Protein AF-A0A5J5N449-F1 (afdb_monomer)

Foldseek 3Di:
DDDDDPDDDPVNVLVVLQVLLQLVQVLVVVCLQQPVDVLCPPVQVVSVPDDSVVVSVVVVVVVVPPPPVPADPQFRHKHKDWDKAADAPDPDPDHGPDIDIDIDIDGDHAPDDDLDADAWEEEEDQVDALADQVTQQQHPDPVSQVSCVVVCVVCVVVVTNWYQHFDDPQRWGAATHLFWKWWFWQAPVRWTEIETAAPRRNHHPALLVVLVQVVCVVVVPTHYDNHIDGPVRLVVRLVVVGTAWMWTAHDRNRTHTHAWYQDPNDISGCNHVDPPVLVVLVVVVVVCVVVVVPPDDDPVRSSSSNSNSSSD

Secondary structure (DSSP, 8-state):
---PPS---HHHHHHHHHHHHHHHHHHHHHHHHH---S-GGG--TTTTTS-HHHHHHHHHHHHHHS-GGGS-TT--EEEEEEEEEE--S--SSS--S-EEEEEEEEEE--SSSSSS--PEEEEE-TT--S--TTSSTTS--THHHHTTHHHHHHHHHTT-SEEEEEETTTTEEEEETTEEEEEEEE-TTS-EEEEE---SSSS---HHHHHHHHHHHHH-SSEEEE---BHHHHHHHHHTT-EEEEEEEETTTEEEEEEEEEETTEEE--S-SS-SHHHHHHHHHHHHTTTTTSS---HHHHHHHHHHHH--

Sequence (312 aa):
TPVGLPGESPGQKNLILVEYSCMFLSILNMQTILSPHPSPLATISVFSKFQTQRLKSCLGSLLFQFPITAIPKGVIWLVVKNIWLVDNPSLGVKKPTKALLFVILSPVGPYFSSGSFNPVSLWANPKYVRAWKGGTGDCKMGGNYGSSLFAQCEAVENACQQVLWLYGEDNQITEVGTMNLFLYWINEDGEEELATPPLDGIILPGVTRQSILDLAHKWGEFKVSERYLTMDDLTTAVEENRVREMFGSGTACVVCPVSTILYKGEDLQEVTFSLWFPKVLPNCGRRNSKLLRKTHLNDEEKDYSIIYGYLY

Nearest PDB structures (foldseek):
  7nwa-assembly1_B  TM=8.726E-01  e=1.911E-35  Homo sapiens
  2abj-assembly2_J  TM=8.857E-01  e=5.210E-35  Homo sapiens
  5mpr-assembly1_A-2  TM=8.754E-01  e=4.077E-30  Homo sapiens
  2hgx-assembly1_B  TM=8.761E-01  e=5.476E-30  Homo sapiens
  5i60-assembly1_B  TM=8.613E-01  e=1.179E-29  Homo sapiens

Mean predicted aligned error: 12.18 Å

pLDDT: mean 71.17, std 24.15, range [25.11, 98.75]

Organism: Muntiacus reevesi (NCBI:txid9886)

Radius of gyration: 20.99 Å; Cα contacts (8 Å, |Δi|>4): 464; chains: 1; bounding box: 64×42×57 Å

Solvent-accessible surface area (backbone atoms only — not comparable to full-atom values): 18248 Å² total; per-residue (Å²): 140,80,84,81,78,89,81,78,52,77,71,55,59,57,48,55,56,45,54,53,44,43,50,50,54,46,50,52,52,46,43,66,74,67,50,86,58,94,65,73,84,77,74,47,73,77,61,75,70,63,57,68,67,57,55,52,50,52,49,53,52,51,56,72,67,47,62,72,86,74,57,58,91,78,50,75,44,60,49,72,45,80,46,80,43,78,61,59,95,62,90,69,96,64,82,69,89,36,69,47,79,50,75,47,81,40,80,36,61,69,86,50,93,73,92,53,84,73,58,37,33,25,27,40,52,76,91,47,66,72,45,40,78,92,57,61,30,44,46,99,50,71,74,58,55,65,73,45,50,60,58,46,52,52,14,46,77,68,77,13,79,31,30,35,34,24,41,77,96,68,36,28,49,53,32,38,62,92,17,43,38,39,41,33,28,44,46,98,87,69,44,53,32,44,36,25,50,46,85,76,36,50,37,53,83,45,68,48,49,52,54,50,50,56,49,48,62,70,66,61,83,53,47,76,40,73,39,88,43,31,52,62,60,50,52,55,29,54,78,68,67,29,50,42,33,32,30,25,25,26,88,84,62,50,64,40,44,31,36,32,37,40,40,95,92,40,75,48,66,64,41,38,76,58,79,56,69,73,54,51,48,55,57,51,38,60,63,40,58,66,52,70,70,45,97,72,72,54,77,77,56,52,64,54,47,44,65,44,57,78,76,107

Structure (mmCIF, N/CA/C/O backbone):
data_AF-A0A5J5N449-F1
#
_entry.id   AF-A0A5J5N449-F1
#
loop_
_atom_site.group_PDB
_atom_site.id
_atom_site.type_symbol
_atom_site.label_atom_id
_atom_site.label_alt_id
_atom_site.label_comp_id
_atom_site.label_asym_id
_atom_site.label_entity_id
_atom_site.label_seq_id
_atom_site.pdbx_PDB_ins_code
_atom_site.Cartn_x
_atom_site.Cartn_y
_atom_site.Cartn_z
_atom_site.occupancy
_atom_site.B_iso_or_equiv
_atom_site.auth_seq_id
_atom_site.auth_comp_id
_atom_site.auth_asym_id
_atom_site.auth_atom_id
_atom_site.pdbx_PDB_model_num
ATOM 1 N N . THR A 1 1 ? 44.461 -1.079 8.669 1.00 37.84 1 THR A N 1
ATOM 2 C CA . THR A 1 1 ? 44.435 0.396 8.735 1.00 37.84 1 THR A CA 1
ATOM 3 C C . THR A 1 1 ? 44.666 0.946 7.347 1.00 37.84 1 THR A C 1
ATOM 5 O O . THR A 1 1 ? 45.728 0.673 6.801 1.00 37.84 1 THR A O 1
ATOM 8 N N . PRO A 1 2 ? 43.709 1.672 6.756 1.00 26.73 2 PRO A N 1
ATOM 9 C CA . PRO A 1 2 ? 44.060 2.648 5.735 1.00 26.73 2 PRO A CA 1
ATOM 10 C C . PRO A 1 2 ? 43.555 4.048 6.114 1.00 26.73 2 PRO A C 1
ATOM 12 O O . PRO A 1 2 ? 42.372 4.266 6.341 1.00 26.73 2 PRO A O 1
ATOM 15 N N . VAL A 1 3 ? 44.535 4.946 6.233 1.00 25.11 3 VAL A N 1
ATOM 16 C CA . VAL A 1 3 ? 44.560 6.386 5.927 1.00 25.11 3 VAL A CA 1
ATOM 17 C C . VAL A 1 3 ? 43.220 7.132 6.001 1.00 25.11 3 VAL A C 1
ATOM 19 O O . VAL A 1 3 ? 42.500 7.259 5.015 1.00 25.11 3 VAL A O 1
ATOM 22 N N . GLY A 1 4 ? 42.939 7.712 7.170 1.00 26.56 4 GLY A N 1
ATOM 23 C CA . GLY A 1 4 ? 41.994 8.819 7.275 1.00 26.56 4 GLY A CA 1
ATOM 24 C C . GLY A 1 4 ? 42.573 10.054 6.588 1.00 26.56 4 GLY A C 1
ATOM 25 O O . GLY A 1 4 ? 43.681 10.482 6.914 1.00 26.56 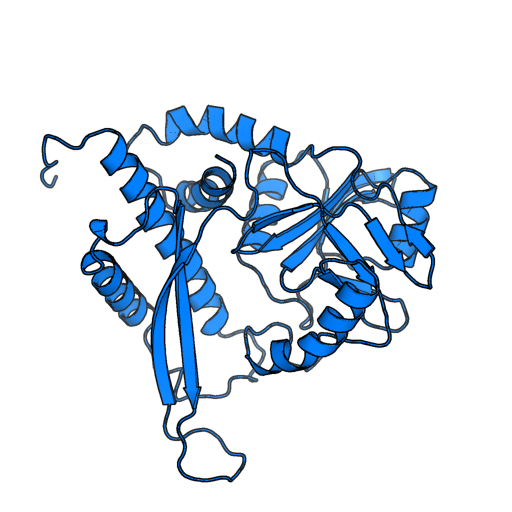4 GLY A O 1
ATOM 26 N N . LEU A 1 5 ? 41.835 10.619 5.635 1.00 26.66 5 LEU A N 1
ATOM 27 C CA . LEU A 1 5 ? 42.146 11.932 5.080 1.00 26.66 5 LEU A CA 1
ATOM 28 C C . LEU A 1 5 ? 41.810 13.003 6.138 1.00 26.66 5 LEU A C 1
ATOM 30 O O . LEU A 1 5 ? 40.688 13.019 6.653 1.00 26.66 5 LEU A O 1
ATOM 34 N N . PRO A 1 6 ? 42.755 13.882 6.512 1.00 29.95 6 PRO A N 1
ATOM 35 C CA . PRO A 1 6 ? 42.495 14.937 7.479 1.00 29.95 6 PRO A CA 1
ATOM 36 C C . PRO A 1 6 ? 41.811 16.119 6.780 1.00 29.95 6 PRO A C 1
ATOM 38 O O . PRO A 1 6 ? 42.330 16.636 5.794 1.00 29.95 6 PRO A O 1
ATOM 41 N N . GLY A 1 7 ? 40.671 16.573 7.312 1.00 33.09 7 GLY A N 1
ATOM 42 C CA . GLY A 1 7 ? 40.082 17.866 6.930 1.00 33.09 7 GLY A CA 1
ATOM 43 C C . GLY A 1 7 ? 38.642 17.872 6.414 1.00 33.09 7 GLY A C 1
ATOM 44 O O . GLY A 1 7 ? 38.263 18.833 5.755 1.00 33.09 7 GLY A O 1
ATOM 45 N N . GLU A 1 8 ? 37.814 16.866 6.701 1.00 32.12 8 GLU A N 1
ATOM 46 C CA . GLU A 1 8 ? 36.399 16.934 6.310 1.00 32.12 8 GLU A CA 1
ATOM 47 C C . GLU A 1 8 ? 35.577 17.815 7.257 1.00 32.12 8 GLU A C 1
ATOM 49 O O . GLU A 1 8 ? 35.447 17.542 8.458 1.00 32.12 8 GLU A O 1
ATOM 54 N N . SER A 1 9 ? 34.995 18.871 6.687 1.00 32.12 9 SER A N 1
ATOM 55 C CA . SER A 1 9 ? 34.033 19.740 7.365 1.00 32.12 9 SER A CA 1
ATOM 56 C C . SER A 1 9 ? 32.773 18.954 7.778 1.00 32.12 9 SER A C 1
ATOM 58 O O . SER A 1 9 ? 32.440 17.947 7.148 1.00 32.12 9 SER A O 1
ATOM 60 N N . PRO A 1 10 ? 32.012 19.399 8.798 1.00 34.62 10 PRO A N 1
ATOM 61 C CA . PRO A 1 10 ? 30.788 18.717 9.241 1.00 34.62 10 PRO A CA 1
ATOM 62 C C . PRO A 1 10 ? 29.774 18.446 8.112 1.00 34.62 10 PRO A C 1
ATOM 64 O O . PRO A 1 10 ? 29.048 17.458 8.167 1.00 34.62 10 PRO A O 1
ATOM 67 N N . GLY A 1 11 ? 29.764 19.282 7.064 1.00 31.88 11 GLY A N 1
ATOM 68 C CA . GLY A 1 11 ? 28.914 19.109 5.884 1.00 31.88 11 GLY A CA 1
ATOM 69 C C . GLY A 1 11 ? 29.303 17.930 4.983 1.00 31.88 11 GLY A C 1
ATOM 70 O O . GLY A 1 11 ? 28.420 17.301 4.414 1.00 31.88 11 GLY A O 1
ATOM 71 N N . GLN A 1 12 ? 30.589 17.573 4.895 1.00 31.44 12 GLN A N 1
ATOM 72 C CA . GLN A 1 12 ? 31.045 16.418 4.102 1.00 31.44 12 GLN A CA 1
ATOM 73 C C . GLN A 1 12 ? 30.695 15.083 4.770 1.00 31.44 12 GLN A C 1
ATOM 75 O O . GLN A 1 12 ? 30.323 14.133 4.090 1.00 31.44 12 GLN A O 1
ATOM 80 N N . LYS A 1 13 ? 30.710 15.025 6.107 1.00 32.78 13 LYS A N 1
ATOM 81 C CA . LYS A 1 13 ? 30.371 13.804 6.860 1.00 32.78 13 LYS A CA 1
ATOM 82 C C . LYS A 1 13 ? 28.884 13.448 6.803 1.00 32.78 13 LYS A C 1
ATOM 84 O O . LYS A 1 13 ? 28.548 12.269 6.740 1.00 32.78 13 LYS A O 1
ATOM 89 N N . ASN A 1 14 ? 28.000 14.449 6.780 1.00 35.56 14 ASN A N 1
ATOM 90 C CA . ASN A 1 14 ? 26.562 14.228 6.584 1.00 35.56 14 ASN A CA 1
ATOM 91 C C . ASN A 1 14 ? 26.242 13.731 5.163 1.00 35.56 14 ASN A C 1
ATOM 93 O O . ASN A 1 14 ? 25.305 12.960 4.988 1.00 35.56 14 ASN A O 1
ATOM 97 N N . LEU A 1 15 ? 27.045 14.116 4.165 1.00 35.81 15 LEU A N 1
ATOM 98 C CA . LEU A 1 15 ? 26.884 13.668 2.779 1.00 35.81 15 LEU A CA 1
ATOM 99 C C . LEU A 1 15 ? 27.212 12.182 2.586 1.00 35.81 15 LEU A C 1
ATOM 101 O O . LEU A 1 15 ? 26.487 11.483 1.886 1.00 35.81 15 LEU A O 1
ATOM 105 N N . ILE A 1 16 ? 28.255 11.684 3.255 1.00 35.53 16 ILE A N 1
ATOM 106 C CA . ILE A 1 16 ? 28.647 10.268 3.188 1.00 35.53 16 ILE A CA 1
ATOM 107 C C . ILE A 1 16 ? 27.503 9.369 3.704 1.00 35.53 16 ILE A C 1
ATOM 109 O O . ILE A 1 16 ? 27.197 8.339 3.113 1.00 35.53 16 ILE A O 1
ATOM 113 N N . LEU A 1 17 ? 26.788 9.776 4.758 1.00 36.69 17 LEU A N 1
ATOM 114 C CA . LEU A 1 17 ? 25.617 9.045 5.277 1.00 36.69 17 LEU A CA 1
ATOM 115 C C . LEU A 1 17 ? 24.441 8.976 4.279 1.00 36.69 17 LEU A C 1
ATOM 117 O O . LEU A 1 17 ? 23.756 7.949 4.207 1.00 36.69 17 LEU A O 1
ATOM 121 N N . VAL A 1 18 ? 24.234 10.029 3.480 1.00 38.47 18 VAL A N 1
ATOM 122 C CA . VAL A 1 18 ? 23.229 10.063 2.401 1.00 38.47 18 VAL A CA 1
ATOM 123 C C . VAL A 1 18 ? 23.622 9.118 1.260 1.00 38.47 18 VAL A C 1
ATOM 125 O O . VAL A 1 18 ? 22.773 8.371 0.767 1.00 38.47 18 VAL A O 1
ATOM 128 N N . GLU A 1 19 ? 24.906 9.082 0.886 1.00 37.94 19 GLU A N 1
ATOM 129 C CA . GLU A 1 19 ? 25.432 8.166 -0.138 1.00 37.94 19 GLU A CA 1
ATOM 130 C C . GLU A 1 19 ? 25.210 6.692 0.238 1.00 37.94 19 GLU A C 1
ATOM 132 O O . GLU A 1 19 ? 24.718 5.909 -0.581 1.00 37.94 19 GLU A O 1
ATOM 137 N N . TYR A 1 20 ? 25.498 6.305 1.486 1.00 39.00 20 TYR A N 1
ATOM 138 C CA . TYR A 1 20 ? 25.331 4.920 1.945 1.00 39.00 20 TYR A CA 1
ATOM 139 C C . TYR A 1 20 ? 23.859 4.490 2.055 1.00 39.00 20 TYR A C 1
ATOM 141 O O . TYR A 1 20 ? 23.517 3.381 1.637 1.00 39.00 20 TYR A O 1
ATOM 149 N N . SER A 1 21 ? 22.975 5.367 2.539 1.00 41.16 21 SER A N 1
ATOM 150 C CA . SER A 1 21 ? 21.539 5.074 2.694 1.00 41.16 21 SER A CA 1
ATOM 151 C C . SER A 1 21 ? 20.827 4.915 1.341 1.00 41.16 21 SER A C 1
ATOM 153 O O . SER A 1 21 ? 20.024 3.996 1.153 1.00 41.16 21 SER A O 1
ATOM 155 N N . CYS A 1 22 ? 21.174 5.759 0.359 1.00 42.50 22 CYS A N 1
ATOM 156 C CA . CYS A 1 22 ? 20.644 5.671 -1.007 1.00 42.50 22 CYS A CA 1
ATOM 157 C C . CYS A 1 22 ? 21.123 4.404 -1.727 1.00 42.50 22 CYS A C 1
ATOM 159 O O . CYS A 1 22 ? 20.339 3.757 -2.431 1.00 42.50 22 CYS A O 1
ATOM 161 N N . MET A 1 23 ? 22.388 4.011 -1.534 1.00 46.41 23 MET A N 1
ATOM 162 C CA . MET A 1 23 ? 22.916 2.758 -2.081 1.00 46.41 23 MET A CA 1
ATOM 163 C C . MET A 1 23 ? 22.199 1.541 -1.500 1.00 46.41 23 MET A C 1
ATOM 165 O O . MET A 1 23 ? 21.839 0.637 -2.251 1.00 46.41 23 MET A O 1
ATOM 169 N N . PHE A 1 24 ? 21.952 1.517 -0.192 1.00 44.94 24 PHE A N 1
ATOM 170 C CA . PHE A 1 24 ? 21.404 0.346 0.484 1.00 44.94 24 PHE A CA 1
ATOM 171 C C . PHE A 1 24 ? 19.945 0.044 0.094 1.00 44.94 24 PHE A C 1
ATOM 173 O O . PHE A 1 24 ? 19.635 -1.082 -0.295 1.00 44.94 24 PHE A O 1
ATOM 180 N N . LEU A 1 25 ? 19.071 1.059 0.058 1.00 47.84 25 LEU A N 1
ATOM 181 C CA . LEU A 1 25 ? 17.686 0.909 -0.422 1.00 47.84 25 LEU A CA 1
ATOM 182 C C . LEU A 1 25 ? 17.622 0.528 -1.902 1.00 47.84 25 LEU A C 1
ATOM 184 O O . LEU A 1 25 ? 16.796 -0.288 -2.305 1.00 47.84 25 LEU A O 1
ATOM 188 N N . SER A 1 26 ? 18.506 1.096 -2.724 1.00 47.38 26 SER A N 1
ATOM 189 C CA . SER A 1 26 ? 18.599 0.747 -4.146 1.00 47.38 26 SER A CA 1
ATOM 190 C C . SER A 1 26 ? 19.039 -0.705 -4.330 1.00 47.38 26 SER A C 1
ATOM 192 O O . SER A 1 26 ? 18.540 -1.397 -5.212 1.00 47.38 26 SER A O 1
ATOM 194 N N . ILE A 1 27 ? 19.931 -1.187 -3.466 1.00 47.62 27 ILE A N 1
ATOM 195 C CA . ILE A 1 27 ? 20.405 -2.569 -3.429 1.00 47.62 27 ILE A CA 1
ATOM 196 C C . ILE A 1 27 ? 19.316 -3.551 -3.001 1.00 47.62 27 ILE A C 1
ATOM 198 O O . ILE A 1 27 ? 19.163 -4.586 -3.652 1.00 47.62 27 ILE A O 1
ATOM 202 N N . LEU A 1 28 ? 18.554 -3.228 -1.959 1.00 48.94 28 LEU A N 1
ATOM 203 C CA . LEU A 1 28 ? 17.430 -4.047 -1.509 1.00 48.94 28 LEU A CA 1
ATOM 204 C C . LEU A 1 28 ? 16.301 -4.055 -2.545 1.00 48.94 28 LEU A C 1
ATOM 206 O O . LEU A 1 28 ? 15.820 -5.123 -2.908 1.00 48.94 28 LEU A O 1
ATOM 210 N N . ASN A 1 29 ? 15.979 -2.904 -3.146 1.00 55.12 29 ASN A N 1
ATOM 211 C CA . ASN A 1 29 ? 15.038 -2.823 -4.268 1.00 55.12 29 ASN A CA 1
ATOM 212 C C . ASN A 1 29 ? 15.500 -3.662 -5.473 1.00 55.12 29 ASN A C 1
ATOM 214 O O . ASN A 1 29 ? 14.680 -4.269 -6.158 1.00 55.12 29 ASN A O 1
ATOM 218 N N . MET A 1 30 ? 16.811 -3.734 -5.742 1.00 52.34 30 MET A N 1
ATOM 219 C CA . MET A 1 30 ? 17.359 -4.622 -6.775 1.00 52.34 30 MET A CA 1
ATOM 220 C C . MET A 1 30 ? 17.220 -6.097 -6.411 1.00 52.34 30 MET A C 1
ATOM 222 O O . MET A 1 30 ? 16.989 -6.907 -7.303 1.00 52.34 30 MET A O 1
ATOM 226 N N . GLN A 1 31 ? 17.349 -6.457 -5.133 1.00 49.94 31 GLN A N 1
ATOM 227 C CA . GLN A 1 31 ? 17.046 -7.811 -4.683 1.00 49.94 31 GLN A CA 1
ATOM 228 C C . GLN A 1 31 ? 15.561 -8.110 -4.857 1.00 49.94 31 GLN A C 1
ATOM 230 O O . GLN A 1 31 ? 15.271 -9.175 -5.360 1.00 49.94 31 GLN A O 1
ATOM 235 N N . THR A 1 32 ? 14.633 -7.186 -4.606 1.00 54.34 32 THR A N 1
ATOM 236 C CA . THR A 1 32 ? 13.205 -7.393 -4.916 1.00 54.34 32 THR A CA 1
ATOM 237 C C . THR A 1 32 ? 12.945 -7.580 -6.418 1.00 54.34 32 THR A C 1
ATOM 239 O O . THR A 1 32 ? 12.125 -8.403 -6.803 1.00 54.34 32 THR A O 1
ATOM 242 N N . ILE A 1 33 ? 13.672 -6.862 -7.285 1.00 50.81 33 ILE A N 1
ATOM 243 C CA . ILE A 1 33 ? 13.572 -6.990 -8.755 1.00 50.81 33 ILE A CA 1
ATOM 244 C C . ILE A 1 33 ? 14.175 -8.312 -9.268 1.00 50.81 33 ILE A C 1
ATOM 246 O O . ILE A 1 33 ? 13.724 -8.839 -10.282 1.00 50.81 33 ILE A O 1
ATOM 250 N N . LEU A 1 34 ? 15.214 -8.825 -8.602 1.00 46.62 34 LEU A N 1
ATOM 251 C CA . LEU A 1 34 ? 15.983 -10.005 -9.023 1.00 46.62 34 LEU A CA 1
ATOM 252 C C . LEU A 1 34 ? 15.715 -11.252 -8.162 1.00 46.62 34 LEU A C 1
ATOM 254 O O . LEU A 1 34 ? 16.304 -12.300 -8.433 1.00 46.62 34 LEU A O 1
ATOM 258 N N . SER A 1 35 ? 14.893 -11.142 -7.115 1.00 44.69 35 SER A N 1
ATOM 259 C CA . SER A 1 35 ? 14.651 -12.218 -6.155 1.00 44.69 35 SER A CA 1
ATOM 260 C C . SER A 1 35 ? 13.958 -13.363 -6.881 1.00 44.69 35 SER A C 1
ATOM 262 O O . SER A 1 35 ? 12.978 -13.126 -7.593 1.00 44.69 35 SER A O 1
ATOM 264 N N . PRO A 1 36 ? 14.422 -14.608 -6.698 1.00 39.41 36 PRO A N 1
ATOM 265 C CA . PRO A 1 36 ? 13.695 -15.784 -7.131 1.00 39.41 36 PRO A CA 1
ATOM 266 C C . PRO A 1 36 ? 12.499 -15.990 -6.188 1.00 39.41 36 PRO A C 1
ATOM 268 O O . PRO A 1 36 ? 12.469 -16.943 -5.416 1.00 39.41 36 PRO A O 1
ATOM 271 N N . HIS A 1 37 ? 11.513 -15.088 -6.203 1.00 40.22 37 HIS A N 1
ATOM 272 C CA . HIS A 1 37 ? 10.208 -15.428 -5.645 1.00 40.22 37 HIS A CA 1
ATOM 273 C C . HIS A 1 37 ? 9.646 -16.609 -6.457 1.00 40.22 37 HIS A C 1
ATOM 275 O O . HIS A 1 37 ? 9.885 -16.686 -7.666 1.00 40.22 37 HIS A O 1
ATOM 281 N N . PRO A 1 38 ? 8.881 -17.530 -5.846 1.00 37.44 38 PRO A N 1
ATOM 282 C CA . PRO A 1 38 ? 8.310 -18.690 -6.533 1.00 37.44 38 PRO A CA 1
ATOM 283 C C . PRO A 1 38 ? 7.250 -18.324 -7.585 1.00 37.44 38 PRO A C 1
ATOM 285 O O . PRO A 1 38 ? 6.637 -19.217 -8.157 1.00 37.44 38 PRO A O 1
ATOM 288 N N . SER A 1 39 ? 7.049 -17.033 -7.867 1.00 39.03 39 SER A N 1
ATOM 289 C CA . SER A 1 39 ? 6.339 -16.534 -9.037 1.00 39.03 39 SER A CA 1
ATOM 290 C C . SER A 1 39 ? 7.269 -16.603 -10.262 1.00 39.03 39 SER A C 1
ATOM 292 O O . SER A 1 39 ? 8.179 -15.782 -10.404 1.00 39.03 39 SER A O 1
ATOM 294 N N . PRO A 1 40 ? 7.071 -17.549 -11.200 1.00 38.22 40 PRO A N 1
ATOM 295 C CA . PRO A 1 40 ? 7.866 -17.641 -12.427 1.00 38.22 40 PRO A CA 1
ATOM 296 C C . PRO A 1 40 ? 7.597 -16.487 -13.419 1.00 38.22 40 PRO A C 1
ATOM 298 O O . PRO A 1 40 ? 7.997 -16.567 -14.577 1.00 38.22 40 PRO A O 1
ATOM 301 N N . LEU A 1 41 ? 6.909 -15.410 -13.025 1.00 47.25 41 LEU A N 1
ATOM 302 C CA . LEU A 1 41 ? 6.241 -14.504 -13.967 1.00 47.25 41 LEU A CA 1
ATOM 303 C C . LEU A 1 41 ? 7.128 -13.411 -14.575 1.00 47.25 41 LEU A C 1
ATOM 305 O O . LEU A 1 41 ? 6.732 -12.785 -15.556 1.00 47.25 41 LEU A O 1
ATOM 309 N N . ALA A 1 42 ? 8.376 -13.278 -14.127 1.00 44.12 42 ALA A N 1
ATOM 310 C CA . ALA A 1 42 ? 9.430 -12.667 -14.931 1.00 44.12 42 ALA A CA 1
ATOM 311 C C . ALA A 1 42 ? 10.376 -13.750 -15.475 1.00 44.12 42 ALA A C 1
ATOM 313 O O . ALA A 1 42 ? 11.581 -13.729 -15.236 1.00 44.12 42 ALA A O 1
ATOM 314 N N . THR A 1 43 ? 9.843 -14.690 -16.268 1.00 41.06 43 THR A N 1
ATOM 315 C CA . THR A 1 43 ? 10.575 -15.640 -17.141 1.00 41.06 43 THR A CA 1
ATOM 316 C C . THR A 1 43 ? 11.460 -14.959 -18.204 1.00 41.06 43 THR A C 1
ATOM 318 O O . THR A 1 43 ? 11.613 -15.421 -19.338 1.00 41.06 43 THR A O 1
ATOM 321 N N . ILE A 1 44 ? 12.105 -13.846 -17.884 1.00 50.31 44 ILE A N 1
ATOM 322 C CA . ILE A 1 44 ? 13.065 -13.201 -18.756 1.00 50.31 44 ILE A CA 1
ATOM 323 C C . ILE A 1 44 ? 14.440 -13.708 -18.335 1.00 50.31 44 ILE A C 1
ATOM 325 O O . ILE A 1 44 ? 15.171 -13.082 -17.577 1.00 50.31 44 ILE A O 1
ATOM 329 N N . SER A 1 45 ? 14.838 -14.861 -18.880 1.00 43.78 45 SER A N 1
ATOM 330 C CA . SER A 1 45 ? 16.207 -15.382 -18.713 1.00 43.78 45 SER A CA 1
ATOM 331 C C . SER A 1 45 ? 17.302 -14.434 -19.235 1.00 43.78 45 SER A C 1
ATOM 333 O O . SER A 1 45 ? 18.487 -14.729 -19.113 1.00 43.78 45 SER A O 1
ATOM 335 N N . VAL A 1 46 ? 16.919 -13.338 -19.901 1.00 47.91 46 VAL A N 1
ATOM 336 C CA . VAL A 1 46 ? 17.820 -12.236 -20.263 1.00 47.91 46 VAL A CA 1
ATOM 337 C C . VAL A 1 46 ? 18.228 -11.451 -19.009 1.00 47.91 46 VAL A C 1
ATOM 339 O O . VAL A 1 46 ? 19.371 -11.020 -18.912 1.00 47.91 46 VAL A O 1
ATOM 342 N N . PHE A 1 47 ? 17.340 -11.336 -18.017 1.00 52.16 47 PHE A N 1
ATOM 343 C CA . PHE A 1 47 ? 17.587 -10.656 -16.742 1.00 52.16 47 PHE A CA 1
ATOM 344 C C . PHE A 1 47 ? 18.214 -11.588 -15.702 1.00 52.16 47 PHE A C 1
ATOM 346 O O . PHE A 1 47 ? 19.075 -11.162 -14.937 1.00 52.16 47 PHE A O 1
ATOM 353 N N . SER A 1 48 ? 17.892 -12.888 -15.748 1.00 50.38 48 SER A N 1
ATOM 354 C CA . SER A 1 48 ? 18.429 -13.900 -14.820 1.00 50.38 48 SER A CA 1
ATOM 355 C C . SER A 1 48 ? 19.945 -14.135 -14.930 1.00 50.38 48 SER A C 1
ATOM 357 O O . SER A 1 48 ? 20.515 -14.858 -14.118 1.00 50.38 48 SER A O 1
ATOM 359 N N . LYS A 1 49 ? 20.608 -13.578 -15.952 1.00 51.28 49 LYS A N 1
ATOM 360 C CA . LYS A 1 49 ? 22.063 -13.688 -16.156 1.00 51.28 49 LYS A CA 1
ATOM 361 C C . LYS A 1 49 ? 22.857 -12.533 -15.544 1.00 51.28 49 LYS A C 1
ATOM 363 O O . LYS A 1 49 ? 24.087 -12.566 -15.576 1.00 51.28 49 LYS A O 1
ATOM 368 N N . PHE A 1 50 ? 22.194 -11.502 -15.022 1.00 59.06 50 PHE A N 1
ATOM 369 C CA . PHE A 1 50 ? 22.887 -10.331 -14.501 1.00 59.06 50 PHE A CA 1
ATOM 370 C C . PHE A 1 50 ? 23.325 -10.564 -13.051 1.00 59.06 50 PHE A C 1
ATOM 372 O O . PHE A 1 50 ? 22.511 -10.819 -12.170 1.00 59.06 50 PHE A O 1
ATOM 379 N N . GLN A 1 51 ? 24.633 -10.491 -12.792 1.00 62.03 51 GLN A N 1
ATOM 380 C CA . GLN A 1 51 ? 25.175 -10.664 -11.445 1.00 62.03 51 GLN A CA 1
ATOM 381 C C . GLN A 1 51 ? 24.857 -9.426 -10.601 1.00 62.03 51 GLN A C 1
ATOM 383 O O . GLN A 1 51 ? 25.402 -8.352 -10.859 1.00 62.03 51 GLN A O 1
ATOM 388 N N . THR A 1 52 ? 24.049 -9.583 -9.549 1.00 64.56 52 THR A N 1
ATOM 389 C CA . THR A 1 52 ? 23.692 -8.507 -8.605 1.00 64.56 52 THR A CA 1
ATOM 390 C C . THR A 1 52 ? 24.925 -7.752 -8.094 1.00 64.56 52 THR A C 1
ATOM 392 O O . THR A 1 52 ? 24.903 -6.532 -7.977 1.00 64.56 52 THR A O 1
ATOM 395 N N . GLN A 1 53 ? 26.040 -8.457 -7.865 1.00 65.81 53 GLN A N 1
ATOM 396 C CA . GLN A 1 53 ? 27.319 -7.861 -7.453 1.00 65.81 53 GLN A CA 1
ATOM 397 C C . GLN A 1 53 ? 27.922 -6.908 -8.499 1.00 65.81 53 GLN A C 1
ATOM 399 O O . GLN A 1 53 ? 28.462 -5.863 -8.145 1.00 65.81 53 GLN A O 1
ATOM 404 N N . ARG A 1 54 ? 27.803 -7.220 -9.797 1.00 71.62 54 ARG A N 1
ATOM 405 C CA . ARG A 1 54 ? 28.302 -6.333 -10.859 1.00 71.62 54 ARG A CA 1
ATOM 406 C C . ARG A 1 54 ? 27.477 -5.058 -10.947 1.00 71.62 54 ARG A C 1
ATOM 408 O O . ARG A 1 54 ? 28.055 -3.983 -11.033 1.00 71.62 54 ARG A O 1
ATOM 415 N N . LEU A 1 55 ? 26.150 -5.161 -10.860 1.00 71.00 55 LEU A N 1
ATOM 416 C CA . LEU A 1 55 ? 25.277 -3.985 -10.875 1.00 71.00 55 LEU A CA 1
ATOM 417 C C . LEU A 1 55 ? 25.524 -3.080 -9.659 1.00 71.00 55 LEU A C 1
ATOM 419 O O . LEU A 1 55 ? 25.624 -1.867 -9.818 1.00 71.00 55 LEU A O 1
ATOM 423 N N . LYS A 1 56 ? 25.730 -3.671 -8.473 1.00 67.75 56 LYS A N 1
ATOM 424 C CA . LYS A 1 56 ? 26.185 -2.952 -7.269 1.00 67.75 56 LYS A CA 1
ATOM 425 C C . LYS A 1 56 ? 27.464 -2.161 -7.523 1.00 67.75 56 LYS A C 1
ATOM 427 O O . LYS A 1 56 ? 27.521 -0.976 -7.214 1.00 67.75 56 LYS A O 1
ATOM 432 N N . SER A 1 57 ? 28.469 -2.803 -8.118 1.00 71.56 57 SER A N 1
ATOM 433 C CA . SER A 1 57 ? 29.731 -2.141 -8.447 1.00 71.56 57 SER A CA 1
ATOM 434 C C . SER A 1 57 ? 29.540 -1.012 -9.465 1.00 71.56 57 SER A C 1
ATOM 436 O O . SER A 1 57 ? 30.084 0.066 -9.256 1.00 71.56 57 SER A O 1
ATOM 438 N N . CYS A 1 58 ? 28.745 -1.219 -10.522 1.00 75.69 58 CYS A N 1
ATOM 439 C CA . CYS A 1 58 ? 28.446 -0.182 -11.515 1.00 75.69 58 CYS A CA 1
ATOM 440 C C . CYS A 1 58 ? 27.730 1.025 -10.895 1.00 75.69 58 CYS A C 1
ATOM 442 O O . CYS A 1 58 ? 28.068 2.159 -11.219 1.00 75.69 58 CYS A O 1
ATOM 444 N N . LEU A 1 59 ? 26.775 0.792 -9.990 1.00 72.06 59 LEU A N 1
ATOM 445 C CA . LEU A 1 59 ? 26.095 1.856 -9.252 1.00 72.06 59 LEU A CA 1
ATOM 446 C C . LEU A 1 59 ? 27.058 2.623 -8.346 1.00 72.06 59 LEU A C 1
ATOM 448 O O . LEU A 1 59 ? 27.048 3.848 -8.368 1.00 72.06 59 LEU A O 1
ATOM 452 N N . GLY A 1 60 ? 27.920 1.920 -7.605 1.00 68.38 60 GLY A N 1
ATOM 453 C CA . GLY A 1 60 ? 28.946 2.558 -6.779 1.00 68.38 60 GLY A CA 1
ATOM 454 C C . GLY A 1 60 ? 29.877 3.449 -7.606 1.00 68.38 60 GLY A C 1
ATOM 455 O O . GLY A 1 60 ? 30.141 4.587 -7.229 1.00 68.38 60 GLY A O 1
ATOM 456 N N . SER A 1 61 ? 30.309 2.976 -8.779 1.00 76.88 61 SER A N 1
ATOM 457 C CA . SER A 1 61 ? 31.112 3.779 -9.707 1.00 76.88 61 SER A CA 1
ATOM 458 C C . SER A 1 61 ? 30.349 4.977 -10.278 1.00 76.88 61 SER A C 1
ATOM 460 O O . SER A 1 61 ? 30.918 6.061 -10.359 1.00 76.88 61 SER A O 1
ATOM 462 N N . LEU A 1 62 ? 29.075 4.806 -10.652 1.00 74.00 62 LEU A N 1
ATOM 463 C CA . LEU A 1 62 ? 28.233 5.887 -11.171 1.00 74.00 62 LEU A CA 1
ATOM 464 C C . LEU A 1 62 ? 28.045 6.997 -10.130 1.00 74.00 62 LEU A C 1
ATOM 466 O O . LEU A 1 62 ? 28.158 8.170 -10.466 1.00 74.00 62 LEU A O 1
ATOM 470 N N . LEU A 1 63 ? 27.787 6.624 -8.876 1.00 67.38 63 LEU A N 1
ATOM 471 C CA . LEU A 1 63 ? 27.633 7.568 -7.771 1.00 67.38 63 LEU A CA 1
ATOM 472 C C . LEU A 1 63 ? 28.939 8.303 -7.472 1.00 67.38 63 LEU A C 1
ATOM 474 O O . LEU A 1 63 ? 28.924 9.520 -7.339 1.00 67.38 63 LEU A O 1
ATOM 478 N N . PHE A 1 64 ? 30.072 7.595 -7.459 1.00 68.69 64 PHE A N 1
ATOM 479 C CA . PHE A 1 64 ? 31.385 8.208 -7.242 1.00 68.69 64 PHE A CA 1
ATOM 480 C C . PHE A 1 64 ? 31.766 9.212 -8.342 1.00 68.69 64 PHE A C 1
ATOM 482 O O . PHE A 1 64 ? 32.466 10.189 -8.093 1.00 68.69 64 PHE A O 1
ATOM 489 N N . GLN A 1 65 ? 31.315 8.971 -9.575 1.00 68.88 65 GLN A N 1
ATOM 490 C CA . GLN A 1 65 ? 31.532 9.871 -10.710 1.00 68.88 65 GLN A CA 1
ATOM 491 C C . GLN A 1 65 ? 30.499 11.000 -10.788 1.00 68.88 65 GLN A C 1
ATOM 493 O O . GLN A 1 65 ? 30.709 11.955 -11.538 1.00 68.88 65 GLN A O 1
ATOM 498 N N . PHE A 1 66 ? 29.389 10.906 -10.052 1.00 65.94 66 PHE A N 1
ATOM 499 C CA . PHE A 1 66 ? 28.357 11.929 -10.062 1.00 65.94 66 PHE A CA 1
ATOM 500 C C . PHE A 1 66 ? 28.884 13.171 -9.329 1.00 65.94 66 PHE A C 1
ATOM 502 O O . PHE A 1 66 ? 29.213 13.093 -8.144 1.00 65.94 66 PHE A O 1
ATOM 509 N N . PRO A 1 67 ? 28.998 14.332 -9.999 1.00 62.03 67 PRO A N 1
ATOM 510 C CA . PRO A 1 67 ? 29.531 15.521 -9.361 1.00 62.03 67 PRO A CA 1
ATOM 511 C C . PRO A 1 67 ? 28.562 15.971 -8.269 1.00 62.03 67 PRO A C 1
ATOM 513 O O . PRO A 1 67 ? 27.486 16.492 -8.546 1.00 62.03 67 PRO A O 1
ATOM 516 N N . ILE A 1 68 ? 28.969 15.800 -7.013 1.00 55.19 68 ILE A N 1
ATOM 517 C CA . ILE A 1 68 ? 28.223 16.222 -5.818 1.00 55.19 68 ILE A CA 1
ATOM 518 C C . ILE A 1 68 ? 27.822 17.706 -5.903 1.00 55.19 68 ILE A C 1
ATOM 520 O O . ILE A 1 68 ? 26.766 18.108 -5.422 1.00 55.19 68 ILE A O 1
ATOM 524 N N . THR A 1 69 ? 28.630 18.524 -6.581 1.00 54.62 69 THR A N 1
ATOM 525 C CA . THR A 1 69 ? 28.368 19.947 -6.845 1.00 54.62 69 THR A CA 1
ATOM 526 C C . THR A 1 69 ? 27.151 20.212 -7.737 1.00 54.62 69 THR A C 1
ATOM 528 O O . THR A 1 69 ? 26.661 21.338 -7.756 1.00 54.62 69 THR A O 1
ATOM 531 N N . ALA A 1 70 ? 26.649 19.203 -8.456 1.00 55.41 70 ALA A N 1
ATOM 532 C CA . ALA A 1 70 ? 25.430 19.280 -9.257 1.00 55.41 70 ALA A CA 1
ATOM 533 C C . ALA A 1 70 ? 24.152 19.010 -8.444 1.00 55.41 70 ALA A C 1
ATOM 535 O O . ALA A 1 70 ? 23.058 19.148 -8.988 1.00 55.41 70 ALA A O 1
ATOM 536 N N . ILE A 1 71 ? 24.264 18.638 -7.162 1.00 57.62 71 ILE A N 1
ATOM 537 C CA . ILE A 1 71 ? 23.119 18.478 -6.260 1.00 57.62 71 ILE A CA 1
ATOM 538 C C . ILE A 1 71 ? 22.693 19.877 -5.770 1.00 57.62 71 ILE A C 1
ATOM 540 O O . ILE A 1 71 ? 23.470 20.542 -5.077 1.00 57.62 71 ILE A O 1
ATOM 544 N N . PRO A 1 72 ? 21.485 20.364 -6.119 1.00 54.47 72 PRO A N 1
ATOM 545 C CA . PRO A 1 72 ? 21.011 21.672 -5.674 1.00 54.47 72 PRO A CA 1
ATOM 546 C C . PRO A 1 72 ? 20.978 21.784 -4.144 1.00 54.47 72 PRO A C 1
ATOM 548 O O . PRO A 1 72 ? 20.632 20.834 -3.442 1.00 54.47 72 PRO A O 1
ATOM 551 N N . LYS A 1 73 ? 21.282 22.971 -3.605 1.00 50.59 73 LYS A N 1
ATOM 552 C CA . LYS A 1 73 ? 21.139 23.239 -2.164 1.00 50.59 73 LYS A CA 1
ATOM 553 C C . LYS A 1 73 ? 19.683 23.003 -1.736 1.00 50.59 73 LYS A C 1
ATOM 555 O O . LYS A 1 73 ? 18.778 23.573 -2.336 1.00 50.59 73 LYS A O 1
ATOM 560 N N . GLY A 1 74 ? 19.472 22.183 -0.704 1.00 48.16 74 GLY A N 1
ATOM 561 C CA . GLY A 1 74 ? 18.139 21.787 -0.223 1.00 48.16 74 GLY A CA 1
ATOM 562 C C . GLY A 1 74 ? 17.635 20.442 -0.764 1.00 48.16 74 GLY A C 1
ATOM 563 O O . GLY A 1 74 ? 16.590 19.968 -0.327 1.00 48.16 74 GLY A O 1
ATOM 564 N N . VAL A 1 75 ? 18.379 19.802 -1.671 1.00 47.19 75 VAL A N 1
ATOM 565 C CA . VAL A 1 75 ? 18.170 18.397 -2.038 1.00 47.19 75 VAL A CA 1
ATOM 566 C C . VAL A 1 75 ? 18.833 17.514 -0.992 1.00 47.19 75 VAL A C 1
ATOM 568 O O . VAL A 1 75 ? 20.012 17.684 -0.685 1.00 47.19 75 VAL A O 1
ATOM 571 N N . ILE A 1 76 ? 18.054 16.583 -0.449 1.00 50.72 76 ILE A N 1
ATOM 572 C CA . ILE A 1 76 ? 18.476 15.721 0.659 1.00 50.72 76 ILE A CA 1
ATOM 573 C C . ILE A 1 76 ? 18.855 14.328 0.132 1.00 50.72 76 ILE A C 1
ATOM 575 O O . ILE A 1 76 ? 19.708 13.673 0.720 1.00 50.72 76 ILE A O 1
ATOM 579 N N . TRP A 1 77 ? 18.292 13.897 -1.010 1.00 53.59 77 TRP A N 1
ATOM 580 C CA . TRP A 1 77 ? 18.437 12.521 -1.500 1.00 53.59 77 TRP A CA 1
ATOM 581 C C . TRP A 1 77 ? 18.630 12.417 -3.015 1.00 53.59 77 TRP A C 1
ATOM 583 O O . TRP A 1 77 ? 18.193 13.273 -3.790 1.00 53.59 77 TRP A O 1
ATOM 593 N N . LEU A 1 78 ? 19.227 11.299 -3.434 1.00 53.91 78 LEU A N 1
ATOM 594 C CA . LEU A 1 78 ? 19.362 10.899 -4.830 1.00 53.91 78 LEU A CA 1
ATOM 595 C C . LEU A 1 78 ? 18.588 9.598 -5.066 1.00 53.91 78 LEU A C 1
ATOM 597 O O . LEU A 1 78 ? 18.936 8.547 -4.528 1.00 53.91 78 LEU A O 1
ATOM 601 N N . VAL A 1 79 ? 17.540 9.652 -5.887 1.00 58.34 79 VAL A N 1
ATOM 602 C CA . VAL A 1 79 ? 16.769 8.456 -6.247 1.00 58.34 79 VAL A CA 1
ATOM 603 C C . VAL A 1 79 ? 17.441 7.756 -7.417 1.00 58.34 79 VAL A C 1
ATOM 605 O O . VAL A 1 79 ? 17.596 8.334 -8.495 1.00 58.34 79 VAL A O 1
ATOM 608 N N . VAL A 1 80 ? 17.783 6.487 -7.208 1.00 57.75 80 VAL A N 1
ATOM 609 C CA . VAL A 1 80 ? 18.290 5.582 -8.239 1.00 57.75 80 VAL A CA 1
ATOM 610 C C . VAL A 1 80 ? 17.110 4.844 -8.866 1.00 57.75 80 VAL A C 1
ATOM 612 O O . VAL A 1 80 ? 16.458 4.018 -8.224 1.00 57.75 80 VAL A O 1
ATOM 615 N N . LYS A 1 81 ? 16.825 5.124 -10.137 1.00 61.72 81 LYS A N 1
ATOM 616 C CA . LYS A 1 81 ? 15.800 4.411 -10.908 1.00 61.72 81 LYS A CA 1
ATOM 617 C C . LYS A 1 81 ? 16.473 3.406 -11.832 1.00 61.72 81 LYS A C 1
ATOM 619 O O . LYS A 1 81 ? 17.092 3.799 -12.816 1.00 61.72 81 LYS A O 1
ATOM 624 N N . ASN A 1 82 ? 16.332 2.121 -11.517 1.00 58.66 82 ASN A N 1
ATOM 625 C CA . ASN A 1 82 ? 16.735 1.027 -12.398 1.00 58.66 82 ASN A CA 1
ATOM 626 C C . ASN A 1 82 ? 15.593 0.722 -13.367 1.00 58.66 82 ASN A C 1
ATOM 628 O O . ASN A 1 82 ? 14.478 0.443 -12.924 1.00 58.66 82 ASN A O 1
ATOM 632 N N . ILE A 1 83 ? 15.864 0.766 -14.670 1.00 61.69 83 ILE A N 1
ATOM 633 C CA . ILE A 1 83 ? 14.853 0.517 -15.699 1.00 61.69 83 ILE A CA 1
ATOM 634 C C . ILE A 1 83 ? 15.345 -0.597 -16.617 1.00 61.69 83 ILE A C 1
ATOM 636 O O . ILE A 1 83 ? 16.430 -0.514 -17.192 1.00 61.69 83 ILE A O 1
ATOM 640 N N . TRP A 1 84 ? 14.512 -1.625 -16.762 1.00 64.75 84 TRP A N 1
ATOM 641 C CA . TRP A 1 84 ? 14.708 -2.712 -17.710 1.00 64.75 84 TRP A CA 1
ATOM 642 C C . TRP A 1 84 ? 13.676 -2.573 -18.827 1.00 64.75 84 TRP A C 1
ATOM 644 O O . TRP A 1 84 ? 12.476 -2.697 -18.584 1.00 64.75 84 TRP A O 1
ATOM 654 N N . LEU A 1 85 ? 14.140 -2.307 -20.046 1.00 70.38 85 LEU A N 1
ATOM 655 C CA . LEU A 1 85 ? 13.291 -2.211 -21.232 1.00 70.38 85 LEU A CA 1
ATOM 656 C C . LEU A 1 85 ? 13.557 -3.382 -22.169 1.00 70.38 85 LEU A C 1
ATOM 658 O O . LEU A 1 85 ? 14.704 -3.751 -22.415 1.00 70.38 85 LEU A O 1
ATOM 662 N N . VAL A 1 86 ? 12.488 -3.949 -22.717 1.00 72.19 86 VAL A N 1
ATOM 663 C CA . VAL A 1 86 ? 12.570 -4.917 -23.811 1.00 72.19 86 VAL A CA 1
ATOM 664 C C . VAL A 1 86 ? 12.700 -4.153 -25.126 1.00 72.19 86 VAL A C 1
ATOM 666 O O . VAL A 1 86 ? 11.883 -3.284 -25.408 1.00 72.19 86 VAL A O 1
ATOM 669 N N . ASP A 1 87 ? 13.702 -4.504 -25.931 1.00 71.88 87 ASP A N 1
ATOM 670 C CA . ASP A 1 87 ? 14.012 -3.843 -27.207 1.00 71.88 87 ASP A CA 1
ATOM 671 C C . ASP A 1 87 ? 14.035 -4.873 -28.346 1.00 71.88 87 ASP A C 1
ATOM 673 O O . ASP A 1 87 ? 15.070 -5.187 -28.933 1.00 71.88 87 ASP A O 1
ATOM 677 N N . ASN A 1 88 ? 12.885 -5.497 -28.599 1.00 74.38 88 ASN A N 1
ATOM 678 C CA . ASN A 1 88 ? 12.741 -6.487 -29.661 1.00 74.38 88 ASN A CA 1
ATOM 679 C C . ASN A 1 88 ? 12.266 -5.829 -30.968 1.00 74.38 88 ASN A C 1
ATOM 681 O O . ASN A 1 88 ? 11.258 -5.129 -30.947 1.00 74.38 88 ASN A O 1
ATOM 685 N N . PRO A 1 89 ? 12.864 -6.157 -32.128 1.00 78.31 89 PRO A N 1
ATOM 686 C CA . PRO A 1 89 ? 12.408 -5.635 -33.419 1.00 78.31 89 PRO A CA 1
ATOM 687 C C . PRO A 1 89 ? 11.105 -6.284 -33.922 1.00 78.31 89 PRO A C 1
ATOM 689 O O . PRO A 1 89 ? 10.495 -5.795 -34.866 1.00 78.31 89 PRO A O 1
ATOM 692 N N . SER A 1 90 ? 10.680 -7.412 -33.339 1.00 83.88 90 SER A N 1
ATOM 693 C CA . SER A 1 90 ? 9.483 -8.145 -33.767 1.00 83.88 90 SER A CA 1
ATOM 694 C C . SER A 1 90 ? 8.270 -7.836 -32.890 1.00 83.88 90 SER A C 1
ATOM 696 O O . SER A 1 90 ? 8.392 -7.895 -31.670 1.00 83.88 90 SER A O 1
ATOM 698 N N . LEU A 1 91 ? 7.095 -7.674 -33.506 1.00 86.44 91 LEU A N 1
ATOM 699 C CA . LEU A 1 91 ? 5.822 -7.380 -32.825 1.00 86.44 91 LEU A CA 1
ATOM 700 C C . LEU A 1 91 ? 5.171 -8.579 -32.109 1.00 86.44 91 LEU A C 1
ATOM 702 O O . LEU A 1 91 ? 4.201 -8.409 -31.379 1.00 86.44 91 LEU A O 1
ATOM 706 N N . GLY A 1 92 ? 5.659 -9.803 -32.334 1.00 87.25 92 GLY A N 1
ATOM 707 C CA . GLY A 1 92 ? 5.076 -10.999 -31.723 1.00 87.25 92 GLY A CA 1
ATOM 708 C C . GLY A 1 92 ? 5.229 -11.012 -30.199 1.00 87.25 92 GLY A C 1
ATOM 709 O O . GLY A 1 92 ? 6.312 -10.729 -29.684 1.00 87.25 92 GLY A O 1
ATOM 710 N N . VAL A 1 93 ? 4.170 -11.410 -29.487 1.00 83.94 93 VAL A N 1
ATOM 711 C CA . VAL A 1 93 ? 4.178 -11.573 -28.025 1.00 83.94 93 VAL A CA 1
ATOM 712 C C . VAL A 1 93 ? 4.955 -12.836 -27.668 1.00 83.94 93 VAL A C 1
ATOM 714 O O . VAL A 1 93 ? 4.438 -13.950 -27.691 1.00 83.94 93 VAL A O 1
ATOM 717 N N . LYS A 1 94 ? 6.244 -12.661 -27.396 1.00 80.94 94 LYS A N 1
ATOM 718 C CA . LYS A 1 94 ? 7.165 -13.738 -27.033 1.00 80.94 94 LYS A CA 1
ATOM 719 C C . LYS A 1 94 ? 8.231 -13.219 -26.085 1.00 80.94 94 LYS A C 1
ATOM 721 O O . LYS A 1 94 ? 8.452 -12.015 -25.958 1.00 80.94 94 LYS A O 1
ATOM 726 N N . LYS A 1 95 ? 8.944 -14.155 -25.466 1.00 76.31 95 LYS A N 1
ATOM 727 C CA . LYS A 1 95 ? 10.104 -13.858 -24.629 1.00 76.31 95 LYS A CA 1
ATOM 728 C C . LYS A 1 95 ? 11.100 -12.937 -25.360 1.00 76.31 95 LYS A C 1
ATOM 730 O O . LYS A 1 95 ? 11.400 -13.184 -26.534 1.00 76.31 95 LYS A O 1
ATOM 735 N N . PRO A 1 96 ? 11.640 -11.906 -24.688 1.00 76.06 96 PRO A N 1
ATOM 736 C CA . PRO A 1 96 ? 12.564 -10.982 -25.319 1.00 76.06 96 PRO A CA 1
ATOM 737 C C . PRO A 1 96 ? 13.898 -11.630 -25.684 1.00 76.06 96 PRO A C 1
ATOM 739 O O . PRO A 1 96 ? 14.423 -12.450 -24.933 1.00 76.06 96 PRO A O 1
ATOM 742 N N . THR A 1 97 ? 14.453 -11.240 -26.834 1.00 79.00 97 THR A N 1
ATOM 743 C CA . THR A 1 97 ? 15.803 -11.626 -27.279 1.00 79.00 97 THR A CA 1
ATOM 744 C C . THR A 1 97 ? 16.820 -10.509 -27.061 1.00 79.00 97 THR A C 1
ATOM 746 O O . THR A 1 97 ? 18.018 -10.776 -27.054 1.00 79.00 97 THR A O 1
ATOM 749 N N . LYS A 1 98 ? 16.356 -9.270 -26.857 1.00 78.38 98 LYS A N 1
ATOM 750 C CA . LYS A 1 98 ? 17.182 -8.103 -26.539 1.00 78.38 98 LYS A CA 1
ATOM 751 C C . LYS A 1 98 ? 16.502 -7.256 -25.463 1.00 78.38 98 LYS A C 1
ATOM 753 O O . LYS A 1 98 ? 15.278 -7.116 -25.443 1.00 78.38 98 LYS A O 1
ATOM 758 N N . ALA A 1 99 ? 17.307 -6.710 -24.559 1.00 76.38 99 ALA A N 1
ATOM 759 C CA . ALA A 1 99 ? 16.854 -5.800 -23.521 1.00 76.38 99 ALA A CA 1
ATOM 760 C C . ALA A 1 99 ? 17.939 -4.773 -23.181 1.00 76.38 99 ALA A C 1
ATOM 762 O O . ALA A 1 99 ? 19.127 -5.031 -23.385 1.00 76.38 99 ALA A O 1
ATOM 763 N N . LEU A 1 100 ? 17.517 -3.631 -22.648 1.00 79.56 100 LEU A N 1
ATOM 764 C CA . LEU A 1 100 ? 18.370 -2.551 -22.172 1.00 79.56 100 LEU A CA 1
ATOM 765 C C . LEU A 1 100 ? 18.149 -2.360 -20.669 1.00 79.56 100 LEU A C 1
ATOM 767 O O . LEU A 1 100 ? 17.016 -2.168 -20.230 1.00 79.56 100 LEU A O 1
ATOM 771 N N . LEU A 1 101 ? 19.237 -2.389 -19.901 1.00 77.25 101 LEU A N 1
ATOM 772 C CA . LEU A 1 101 ? 19.271 -1.948 -18.510 1.00 77.25 101 LEU A CA 1
ATOM 773 C C . LEU A 1 101 ? 19.982 -0.601 -18.451 1.00 77.25 101 LEU A C 1
ATOM 775 O O . LEU A 1 101 ? 21.107 -0.477 -18.935 1.00 77.25 101 LEU A O 1
ATOM 779 N N . PHE A 1 102 ? 19.352 0.383 -17.824 1.00 77.06 102 PHE A N 1
ATOM 780 C CA . PHE A 1 102 ? 19.985 1.661 -17.524 1.00 77.06 102 PHE A CA 1
ATOM 781 C C . PHE A 1 102 ? 19.518 2.202 -16.174 1.00 77.06 102 PHE A C 1
ATOM 783 O O . PHE A 1 102 ? 18.522 1.751 -15.601 1.00 77.06 102 PHE A O 1
ATOM 790 N N . VAL A 1 103 ? 20.282 3.167 -15.667 1.00 75.56 103 VAL A N 1
ATOM 791 C CA . VAL A 1 103 ? 20.074 3.787 -14.361 1.00 75.56 103 VAL A CA 1
ATOM 792 C C . VAL A 1 103 ? 19.946 5.288 -14.542 1.00 75.56 103 VAL A C 1
ATOM 794 O O . VAL A 1 103 ? 20.793 5.908 -15.182 1.00 75.56 103 VAL A O 1
ATOM 797 N N . ILE A 1 104 ? 18.906 5.869 -13.950 1.00 77.62 104 ILE A N 1
ATOM 798 C CA . ILE A 1 104 ? 18.753 7.319 -13.838 1.00 77.62 104 ILE A CA 1
ATOM 799 C C . ILE A 1 104 ? 18.954 7.717 -12.379 1.00 77.62 104 ILE A C 1
ATOM 801 O O . ILE A 1 104 ? 18.360 7.119 -11.481 1.00 77.62 104 ILE A O 1
ATOM 805 N N . LEU A 1 105 ? 19.761 8.753 -12.165 1.00 73.19 105 LEU A N 1
ATOM 806 C CA . LEU A 1 105 ? 19.923 9.427 -10.884 1.00 73.19 105 LEU A CA 1
ATOM 807 C C . LEU A 1 105 ? 19.118 10.727 -10.913 1.00 73.19 105 LEU A C 1
ATOM 809 O O . LEU A 1 105 ? 19.297 11.536 -11.821 1.00 73.19 105 LEU A O 1
ATOM 813 N N . SER A 1 106 ? 18.222 10.917 -9.946 1.00 71.88 106 SER A N 1
ATOM 814 C CA . SER A 1 106 ? 17.404 12.130 -9.842 1.00 71.88 106 SER A CA 1
ATOM 815 C C . SER A 1 106 ? 17.514 12.733 -8.445 1.00 71.88 106 SER A C 1
ATOM 817 O O . SER A 1 106 ? 17.223 12.022 -7.478 1.00 71.88 106 SER A O 1
ATOM 819 N N . PRO A 1 107 ? 17.876 14.021 -8.308 1.00 70.31 107 PRO A N 1
ATOM 820 C CA . PRO A 1 107 ? 17.779 14.707 -7.028 1.00 70.31 107 PRO A CA 1
ATOM 821 C C . PRO A 1 107 ? 16.308 14.793 -6.603 1.00 70.31 107 PRO A C 1
ATOM 823 O O . PRO A 1 107 ? 15.440 15.047 -7.443 1.00 70.31 107 PRO A O 1
ATOM 826 N N . VAL A 1 108 ? 16.023 14.586 -5.318 1.00 64.88 108 VAL A N 1
ATOM 827 C CA . VAL A 1 108 ? 14.679 14.774 -4.754 1.00 64.88 108 VAL A CA 1
ATOM 828 C C . VAL A 1 108 ? 14.725 15.609 -3.476 1.00 64.88 108 VAL A C 1
ATOM 830 O O . VAL A 1 108 ? 15.609 15.457 -2.627 1.00 64.88 108 VAL A O 1
ATOM 833 N N . GLY A 1 109 ? 13.766 16.526 -3.365 1.00 62.78 109 GLY A N 1
ATOM 834 C CA . GLY A 1 109 ? 13.517 17.272 -2.138 1.00 62.78 109 GLY A CA 1
ATOM 835 C C . GLY A 1 109 ? 12.750 16.433 -1.110 1.00 62.78 109 GLY A C 1
ATOM 836 O O . GLY A 1 109 ? 12.293 15.330 -1.426 1.00 62.78 109 GLY A O 1
ATOM 837 N N . PRO A 1 110 ? 12.590 16.947 0.116 1.00 60.19 110 PRO A N 1
ATOM 838 C CA . PRO A 1 110 ? 11.695 16.337 1.086 1.00 60.19 110 PRO A CA 1
ATOM 839 C C . PRO A 1 110 ? 10.248 16.382 0.575 1.00 60.19 110 PRO A C 1
ATOM 841 O O . PRO A 1 110 ? 9.814 17.383 0.004 1.00 60.19 110 PRO A O 1
ATOM 844 N N . TYR A 1 111 ? 9.487 15.312 0.814 1.00 59.59 111 TYR A N 1
ATOM 845 C CA . TYR A 1 111 ? 8.049 15.275 0.506 1.00 59.59 111 TYR A CA 1
ATOM 846 C C . TYR A 1 111 ? 7.219 16.146 1.468 1.00 59.59 111 TYR A C 1
ATOM 848 O O . TYR A 1 111 ? 6.084 16.495 1.154 1.00 59.59 111 TYR A O 1
ATOM 856 N N . PHE A 1 112 ? 7.796 16.544 2.609 1.00 54.56 112 PHE A N 1
ATOM 857 C CA . PHE A 1 112 ? 7.169 17.394 3.623 1.00 54.56 112 PHE A CA 1
ATOM 858 C C . PHE A 1 112 ? 8.047 18.621 3.895 1.00 54.56 112 PHE A C 1
ATOM 860 O O . PHE A 1 112 ? 9.228 18.493 4.211 1.00 54.56 112 PHE A O 1
ATOM 867 N N . SER A 1 113 ? 7.491 19.824 3.759 1.00 41.38 113 SER A N 1
ATOM 868 C CA . SER A 1 113 ? 8.257 21.072 3.636 1.00 41.38 113 SER A CA 1
ATOM 869 C C . SER A 1 113 ? 8.579 21.810 4.947 1.00 41.38 113 SER A C 1
ATOM 871 O O . SER A 1 113 ? 9.056 22.941 4.873 1.00 41.38 113 SER A O 1
ATOM 873 N N . SER A 1 114 ? 8.363 21.234 6.140 1.00 40.31 114 SER A N 1
ATOM 874 C CA . SER A 1 114 ? 8.543 22.002 7.397 1.00 40.31 114 SER A CA 1
ATOM 875 C C . SER A 1 114 ? 8.494 21.208 8.714 1.00 40.31 114 SER A C 1
ATOM 877 O O . SER A 1 114 ? 8.129 21.765 9.746 1.00 40.31 114 SER A O 1
ATOM 879 N N . GLY A 1 115 ? 8.814 19.910 8.734 1.00 44.38 115 GLY A N 1
ATOM 880 C CA . GLY A 1 115 ? 8.741 19.106 9.972 1.00 44.38 115 GLY A CA 1
ATOM 881 C C . GLY A 1 115 ? 7.316 18.825 10.483 1.00 44.38 115 GLY A C 1
ATOM 882 O O . GLY A 1 115 ? 7.151 18.128 11.481 1.00 44.38 115 GLY A O 1
ATOM 883 N N . SER A 1 116 ? 6.286 19.318 9.789 1.00 50.25 116 SER A N 1
ATOM 884 C CA . SER A 1 116 ? 4.898 18.881 9.921 1.00 50.25 116 SER A CA 1
ATOM 885 C C . SER A 1 116 ? 4.608 17.828 8.856 1.00 50.25 116 SER A C 1
ATOM 887 O O . SER A 1 116 ? 4.821 18.067 7.665 1.00 50.25 116 SER A O 1
ATOM 889 N N . PHE A 1 117 ? 4.128 16.661 9.274 1.00 63.59 117 PHE A N 1
ATOM 890 C CA . PHE A 1 117 ? 3.596 15.683 8.335 1.00 63.59 117 PHE A CA 1
ATOM 891 C C . PHE A 1 117 ? 2.314 16.243 7.715 1.00 63.59 117 PHE A C 1
ATOM 893 O O . PHE A 1 117 ? 1.436 16.700 8.444 1.00 63.59 117 PHE A O 1
ATOM 900 N N . ASN A 1 118 ? 2.214 16.201 6.387 1.00 70.94 118 ASN A N 1
ATOM 901 C CA . ASN A 1 118 ? 0.978 16.521 5.679 1.00 70.94 118 ASN A CA 1
ATOM 902 C C . ASN A 1 118 ? 0.224 15.204 5.475 1.00 70.94 118 ASN A C 1
ATOM 904 O O . ASN A 1 118 ? 0.646 14.415 4.622 1.00 70.94 118 ASN A O 1
ATOM 908 N N . PRO A 1 119 ? -0.810 14.911 6.281 1.00 82.38 119 PRO A N 1
ATOM 909 C CA . PRO A 1 119 ? -1.578 13.694 6.103 1.00 82.38 119 PRO A CA 1
ATOM 910 C C . PRO A 1 119 ? -2.337 13.743 4.771 1.00 82.38 119 PRO A C 1
ATOM 912 O O . PRO A 1 119 ? -2.697 14.822 4.296 1.00 82.38 119 PRO A O 1
ATOM 915 N N . VAL A 1 120 ? -2.549 12.578 4.164 1.00 87.88 120 VAL A N 1
ATOM 916 C CA . VAL A 1 120 ? -3.259 12.446 2.888 1.00 87.88 120 VAL A CA 1
ATOM 917 C C . VAL A 1 120 ? -4.692 11.959 3.090 1.00 87.88 120 VAL A C 1
ATOM 919 O O . VAL A 1 120 ? -4.962 11.125 3.955 1.00 87.88 120 VAL A O 1
ATOM 922 N N . SER A 1 121 ? -5.601 12.446 2.252 1.00 93.25 121 SER A N 1
ATOM 923 C CA . SER A 1 121 ? -6.931 11.889 2.045 1.00 93.25 121 SER A CA 1
ATOM 924 C C . SER A 1 121 ? -6.897 10.806 0.968 1.00 93.25 121 SER A C 1
ATOM 926 O O . SER A 1 121 ? -6.238 10.950 -0.074 1.00 93.25 121 SER A O 1
ATOM 928 N N . LEU A 1 122 ? -7.593 9.701 1.233 1.00 97.12 122 LEU A N 1
ATOM 929 C CA . LEU A 1 122 ? -7.639 8.535 0.361 1.00 97.12 122 LEU A CA 1
ATOM 930 C C . LEU A 1 122 ? -9.010 8.349 -0.267 1.00 97.12 122 LEU A C 1
ATOM 932 O O . LEU A 1 122 ? -10.031 8.497 0.394 1.00 97.12 122 LEU A O 1
ATOM 936 N N . TRP A 1 123 ? -9.017 7.926 -1.525 1.00 98.31 123 TRP A N 1
ATOM 937 C CA . TRP A 1 123 ? -10.229 7.538 -2.228 1.00 98.31 123 TRP A CA 1
ATOM 938 C C . TRP A 1 123 ? -10.348 6.020 -2.312 1.00 98.31 123 TRP A C 1
ATOM 940 O O . TRP A 1 123 ? -9.497 5.369 -2.922 1.00 98.31 123 TRP A O 1
ATOM 950 N N . ALA A 1 124 ? -11.392 5.457 -1.709 1.00 98.31 124 ALA A N 1
ATOM 951 C CA . ALA A 1 124 ? -11.637 4.023 -1.667 1.00 98.31 124 ALA A CA 1
ATOM 952 C C . ALA A 1 124 ? -12.824 3.670 -2.574 1.00 98.31 124 ALA A C 1
ATOM 954 O O . ALA A 1 124 ? -13.985 3.901 -2.232 1.00 98.31 124 ALA A O 1
ATOM 955 N N . ASN A 1 125 ? -12.539 3.094 -3.743 1.00 97.75 125 ASN A N 1
ATOM 956 C CA . ASN A 1 125 ? -13.571 2.658 -4.682 1.00 97.75 125 ASN A CA 1
ATOM 957 C C . ASN A 1 125 ? -13.315 1.214 -5.148 1.00 97.75 125 ASN A C 1
ATOM 959 O O . ASN A 1 125 ? -12.372 0.986 -5.911 1.00 97.75 125 ASN A O 1
ATOM 963 N N . PRO A 1 126 ? -14.169 0.243 -4.763 1.00 97.25 126 PRO A N 1
ATOM 964 C CA . PRO A 1 126 ? -13.950 -1.174 -5.060 1.00 97.25 126 PRO A CA 1
ATOM 965 C C . PRO A 1 126 ? -14.106 -1.525 -6.545 1.00 97.25 126 PRO A C 1
ATOM 967 O O . PRO A 1 126 ? -13.753 -2.624 -6.962 1.00 97.25 126 PRO A O 1
ATOM 970 N N . LYS A 1 127 ? -14.588 -0.588 -7.376 1.00 97.62 127 LYS A N 1
ATOM 971 C CA . LYS A 1 127 ? -14.605 -0.729 -8.839 1.00 97.62 127 LYS A CA 1
ATOM 972 C C . LYS A 1 127 ? -13.202 -0.956 -9.416 1.00 97.62 127 LYS A C 1
ATOM 974 O O . LYS A 1 127 ? -13.077 -1.582 -10.469 1.00 97.62 127 LYS A O 1
ATOM 979 N N . TYR A 1 128 ? -12.161 -0.432 -8.767 1.00 98.06 128 TYR A N 1
ATOM 980 C CA . TYR A 1 128 ? -10.786 -0.520 -9.251 1.00 98.06 128 TYR A CA 1
ATOM 981 C C . TYR A 1 128 ? -9.955 -1.462 -8.396 1.00 98.06 128 TYR A C 1
ATOM 983 O O . TYR A 1 128 ? -9.855 -1.308 -7.183 1.00 98.06 128 TYR A O 1
ATOM 991 N N . VAL A 1 129 ? -9.285 -2.393 -9.068 1.00 98.31 129 VAL A N 1
ATOM 992 C CA . VAL A 1 129 ? -8.417 -3.386 -8.441 1.00 98.31 129 VAL A CA 1
ATOM 993 C C . VAL A 1 129 ? -6.990 -3.181 -8.936 1.00 98.31 129 VAL A C 1
ATOM 995 O O . VAL A 1 129 ? -6.726 -3.246 -10.137 1.00 98.31 129 VAL A O 1
ATOM 998 N N . ARG A 1 130 ? -6.055 -2.948 -8.007 1.00 98.19 130 ARG A N 1
ATOM 999 C CA . ARG A 1 130 ? -4.630 -2.748 -8.324 1.00 98.19 130 ARG A CA 1
ATOM 1000 C C . ARG A 1 130 ? -3.967 -4.021 -8.845 1.00 98.19 130 ARG A C 1
ATOM 1002 O O . ARG A 1 130 ? -3.151 -3.983 -9.762 1.00 98.19 130 ARG A O 1
ATOM 1009 N N . ALA A 1 131 ? -4.277 -5.136 -8.193 1.00 97.00 131 ALA A N 1
ATOM 1010 C CA . ALA A 1 131 ? -3.657 -6.433 -8.396 1.00 97.00 131 ALA A CA 1
ATOM 1011 C C . ALA A 1 131 ? -4.604 -7.555 -7.963 1.00 97.00 131 ALA A C 1
ATOM 1013 O O . ALA A 1 131 ? -5.521 -7.337 -7.179 1.00 97.00 131 ALA A O 1
ATOM 1014 N N . TRP A 1 132 ? -4.362 -8.763 -8.461 1.00 97.12 132 TRP A N 1
ATOM 1015 C CA . TRP A 1 132 ? -5.174 -9.945 -8.181 1.00 97.12 132 TRP A CA 1
ATOM 1016 C C . TRP A 1 132 ? -4.295 -11.179 -7.982 1.00 97.12 132 TRP A C 1
ATOM 1018 O O . TRP A 1 132 ? -3.163 -11.231 -8.472 1.00 97.12 132 TRP A O 1
ATOM 1028 N N . LYS A 1 133 ? -4.817 -12.184 -7.269 1.00 94.00 133 LYS A N 1
ATOM 1029 C CA . LYS A 1 133 ? -4.121 -13.460 -7.047 1.00 94.00 133 LYS A CA 1
ATOM 1030 C C . LYS A 1 133 ? -3.800 -14.141 -8.378 1.00 94.00 133 LYS A C 1
ATOM 1032 O O . LYS A 1 133 ? -4.637 -14.200 -9.275 1.00 94.00 133 LYS A O 1
ATOM 1037 N N . GLY A 1 134 ? -2.564 -14.619 -8.516 1.00 87.81 134 GLY A N 1
ATOM 1038 C CA . GLY A 1 134 ? -2.027 -15.140 -9.782 1.00 87.81 134 GLY A CA 1
ATOM 1039 C C . GLY A 1 134 ? -1.637 -14.065 -10.807 1.00 87.81 134 GLY A C 1
ATOM 1040 O O . GLY A 1 134 ? -1.151 -14.402 -11.884 1.00 87.81 134 GLY A O 1
ATOM 1041 N N . GLY A 1 135 ? -1.846 -12.784 -10.490 1.00 90.75 135 GLY A N 1
ATOM 1042 C CA . GLY A 1 135 ? -1.331 -11.652 -11.247 1.00 90.75 135 GLY A CA 1
ATOM 1043 C C . GLY A 1 135 ? 0.120 -11.337 -10.888 1.00 90.75 135 GLY A C 1
ATOM 1044 O O . GLY A 1 135 ? 0.899 -12.208 -10.512 1.00 90.75 135 GLY A O 1
ATOM 1045 N N . THR A 1 136 ? 0.487 -10.066 -11.028 1.00 88.94 136 THR A N 1
ATOM 1046 C CA . THR A 1 136 ? 1.878 -9.612 -10.890 1.00 88.94 136 THR A CA 1
ATOM 1047 C C . THR A 1 136 ? 2.050 -8.468 -9.899 1.00 88.94 136 THR A C 1
ATOM 1049 O O . THR A 1 136 ? 3.014 -7.708 -9.993 1.00 88.94 136 THR A O 1
ATOM 1052 N N . GLY A 1 137 ? 1.087 -8.285 -8.995 1.00 90.50 137 GLY A N 1
ATOM 1053 C CA . GLY A 1 137 ? 1.034 -7.147 -8.077 1.00 90.50 137 GLY A CA 1
ATOM 1054 C C . GLY A 1 137 ? 2.192 -7.084 -7.087 1.00 90.50 137 GLY A C 1
ATOM 1055 O O . GLY A 1 137 ? 2.585 -5.987 -6.694 1.00 90.50 137 GLY A O 1
ATOM 1056 N N . ASP A 1 138 ? 2.741 -8.240 -6.738 1.00 88.81 138 ASP A N 1
ATOM 1057 C CA . ASP A 1 138 ? 3.922 -8.444 -5.898 1.00 88.81 138 ASP A CA 1
ATOM 1058 C C . ASP A 1 138 ? 5.253 -8.111 -6.598 1.00 88.81 138 ASP A C 1
ATOM 1060 O O . ASP A 1 138 ? 6.319 -8.149 -5.985 1.00 88.81 138 ASP A O 1
ATOM 1064 N N . CYS A 1 139 ? 5.208 -7.742 -7.880 1.00 81.88 139 CYS A N 1
ATOM 1065 C CA . CYS A 1 139 ? 6.373 -7.392 -8.678 1.00 81.88 139 CYS A CA 1
ATOM 1066 C C . CYS A 1 139 ? 6.351 -5.911 -9.076 1.00 81.88 139 CYS A C 1
ATOM 1068 O O . CYS A 1 139 ? 5.317 -5.340 -9.428 1.00 81.88 139 CYS A O 1
ATOM 1070 N N . LYS A 1 140 ? 7.526 -5.272 -9.142 1.00 83.12 140 LYS A N 1
ATOM 1071 C CA . LYS A 1 140 ? 7.657 -3.864 -9.563 1.00 83.12 140 LYS A CA 1
ATOM 1072 C C . LYS A 1 140 ? 7.628 -3.691 -11.093 1.00 83.12 140 LYS A C 1
ATOM 1074 O O . LYS A 1 140 ? 8.490 -3.031 -11.670 1.00 83.12 140 LYS A O 1
ATOM 1079 N N . MET A 1 141 ? 6.657 -4.313 -11.765 1.00 80.06 141 MET A N 1
ATOM 1080 C CA . MET A 1 141 ? 6.501 -4.256 -13.222 1.00 80.06 141 MET A CA 1
ATOM 1081 C C . MET A 1 141 ? 5.678 -3.050 -13.672 1.00 80.06 141 MET A C 1
ATOM 1083 O O . MET A 1 141 ? 4.648 -2.734 -13.084 1.00 80.06 141 MET A O 1
ATOM 1087 N N . GLY A 1 142 ? 6.108 -2.407 -14.764 1.00 80.19 142 GLY A N 1
ATOM 1088 C CA . GLY A 1 142 ? 5.470 -1.196 -15.298 1.00 80.19 142 GLY A CA 1
ATOM 1089 C C . GLY A 1 142 ? 3.973 -1.355 -15.592 1.00 80.19 142 GLY A C 1
ATOM 1090 O O . GLY A 1 142 ? 3.208 -0.420 -15.369 1.00 80.19 142 GLY A O 1
ATOM 1091 N N . GLY A 1 143 ? 3.545 -2.551 -16.012 1.00 85.56 143 GLY A N 1
ATOM 1092 C CA . GLY A 1 143 ? 2.138 -2.856 -16.293 1.00 85.56 143 GLY A CA 1
ATOM 1093 C C . GLY A 1 143 ? 1.196 -2.628 -15.106 1.00 85.56 143 GLY A C 1
ATOM 1094 O O . GLY A 1 143 ? 0.064 -2.212 -15.318 1.00 85.56 143 GLY A O 1
ATOM 1095 N N . ASN A 1 144 ? 1.680 -2.796 -13.871 1.00 90.00 144 ASN A N 1
ATOM 1096 C CA . ASN A 1 144 ? 0.879 -2.601 -12.657 1.00 90.00 144 ASN A CA 1
ATOM 1097 C C . ASN A 1 144 ? 0.575 -1.121 -12.357 1.00 90.00 144 ASN A C 1
ATOM 1099 O O . ASN A 1 144 ? -0.301 -0.830 -11.551 1.00 90.00 144 ASN A O 1
ATOM 1103 N N . TYR A 1 145 ? 1.324 -0.190 -12.956 1.00 91.19 145 TYR A N 1
ATOM 1104 C CA . TYR A 1 145 ? 1.209 1.248 -12.689 1.00 91.19 145 TYR A CA 1
ATOM 1105 C C . TYR A 1 145 ? 0.440 1.987 -13.786 1.00 91.19 145 TYR A C 1
ATOM 1107 O O . TYR A 1 145 ? -0.165 3.022 -13.533 1.00 91.19 145 TYR A O 1
ATOM 1115 N N . GLY A 1 146 ? 0.441 1.476 -15.021 1.00 90.62 146 GLY A N 1
ATOM 1116 C CA . GLY A 1 146 ? -0.313 2.101 -16.112 1.00 90.62 146 GLY A CA 1
ATOM 1117 C C . GLY A 1 146 ? -1.823 2.080 -15.857 1.00 90.62 146 GLY A C 1
ATOM 1118 O O . GLY A 1 146 ? -2.496 3.092 -16.040 1.00 90.62 146 GLY A O 1
ATOM 1119 N N . SER A 1 147 ? -2.343 0.948 -15.374 1.00 93.06 147 SER A N 1
ATOM 1120 C CA . SER A 1 147 ? -3.764 0.769 -15.046 1.00 93.06 147 SER A CA 1
ATOM 1121 C C . SER A 1 147 ? -4.227 1.599 -13.846 1.00 93.06 147 SER A C 1
ATOM 1123 O O . SER A 1 147 ? -5.420 1.870 -13.727 1.00 93.06 147 SER A O 1
ATOM 1125 N N . SER A 1 148 ? -3.315 2.040 -12.972 1.00 94.50 148 SER A N 1
ATOM 1126 C CA . SER A 1 148 ? -3.673 2.785 -11.762 1.00 94.50 148 SER A CA 1
ATOM 1127 C C . SER A 1 148 ? -3.955 4.267 -12.012 1.00 94.50 148 SER A C 1
ATOM 1129 O O . SER A 1 148 ? -4.576 4.919 -11.175 1.00 94.50 148 SER A O 1
ATOM 1131 N N . LEU A 1 149 ? -3.493 4.818 -13.141 1.00 95.69 149 LEU A N 1
ATOM 1132 C CA . LEU A 1 149 ? -3.567 6.256 -13.418 1.00 95.69 149 LEU A CA 1
ATOM 1133 C C . LEU A 1 149 ? -5.005 6.775 -13.462 1.00 95.69 149 LEU A C 1
ATOM 1135 O O . LEU A 1 149 ? -5.270 7.859 -12.957 1.00 95.69 149 LEU A O 1
ATOM 1139 N N . PHE A 1 150 ? -5.934 5.997 -14.020 1.00 97.94 150 PHE A N 1
ATOM 1140 C CA . PHE A 1 150 ? -7.330 6.415 -14.127 1.00 97.94 150 PHE A CA 1
ATOM 1141 C C . PHE A 1 150 ? -7.983 6.588 -12.747 1.00 97.94 150 PHE A C 1
ATOM 1143 O O . PHE A 1 150 ? -8.552 7.637 -12.465 1.00 97.94 150 PHE A O 1
ATOM 1150 N N . ALA A 1 151 ? -7.814 5.606 -11.856 1.00 98.00 151 ALA A N 1
ATOM 1151 C CA . ALA A 1 151 ? -8.320 5.688 -10.485 1.00 98.00 151 ALA A CA 1
ATOM 1152 C C . ALA A 1 151 ? -7.666 6.836 -9.697 1.00 98.00 151 ALA A C 1
ATOM 1154 O O . ALA A 1 151 ? -8.322 7.485 -8.891 1.00 98.00 151 ALA A O 1
ATOM 1155 N N . GLN A 1 152 ? -6.384 7.126 -9.950 1.00 97.25 152 GLN A N 1
ATOM 1156 C CA . GLN A 1 152 ? -5.705 8.267 -9.335 1.00 97.25 152 GLN A CA 1
ATOM 1157 C C . GLN A 1 152 ? -6.270 9.612 -9.817 1.00 97.25 152 GLN A C 1
ATOM 1159 O O . GLN A 1 152 ? -6.365 10.540 -9.015 1.00 97.25 152 GLN A O 1
ATOM 1164 N N . CYS A 1 153 ? -6.646 9.736 -11.094 1.00 97.44 153 CYS A N 1
ATOM 1165 C CA . CYS A 1 153 ? -7.330 10.930 -11.596 1.00 97.44 153 CYS A CA 1
ATOM 1166 C C . CYS A 1 153 ? -8.701 11.100 -10.934 1.00 97.44 153 CYS A C 1
ATOM 1168 O O . CYS A 1 153 ? -8.988 12.179 -10.425 1.00 97.44 153 CYS A O 1
ATOM 1170 N N . GLU A 1 154 ? -9.505 10.037 -10.856 1.00 98.00 154 GLU A N 1
ATOM 1171 C CA . GLU A 1 154 ? -10.805 10.098 -10.174 1.00 98.00 154 GLU A CA 1
ATOM 1172 C C . GLU A 1 154 ? -10.660 10.407 -8.676 1.00 98.00 154 GLU A C 1
ATOM 1174 O O . GLU A 1 154 ? -11.456 11.167 -8.129 1.00 98.00 154 GLU A O 1
ATOM 1179 N N . ALA A 1 155 ? -9.618 9.903 -8.005 1.00 97.00 155 ALA A N 1
ATOM 1180 C CA . ALA A 1 155 ? -9.320 10.291 -6.628 1.00 97.00 155 ALA A CA 1
ATOM 1181 C C . ALA A 1 155 ? -9.102 11.809 -6.507 1.00 97.00 155 ALA A C 1
ATOM 1183 O O . ALA A 1 155 ? -9.684 12.437 -5.626 1.00 97.00 155 ALA A O 1
ATOM 1184 N N . VAL A 1 156 ? -8.337 12.414 -7.425 1.00 95.62 156 VAL A N 1
ATOM 1185 C CA . VAL A 1 156 ? -8.111 13.872 -7.456 1.00 95.62 156 VAL A CA 1
ATOM 1186 C C . VAL A 1 156 ? -9.408 14.638 -7.724 1.00 95.62 156 VAL A C 1
ATOM 1188 O O . VAL A 1 156 ? -9.658 15.650 -7.070 1.00 95.62 156 VAL A O 1
ATOM 1191 N N . GLU A 1 157 ? -10.252 14.155 -8.637 1.00 97.31 157 GLU A N 1
ATOM 1192 C CA . GLU A 1 157 ? -11.580 14.731 -8.901 1.00 97.31 157 GLU A CA 1
ATOM 1193 C C . GLU A 1 157 ? -12.491 14.681 -7.662 1.00 97.31 157 GLU A C 1
ATOM 1195 O O . GLU A 1 157 ? -13.303 15.580 -7.457 1.00 97.31 157 GLU A O 1
ATOM 1200 N N . ASN A 1 158 ? -12.296 13.685 -6.795 1.00 95.88 158 ASN A N 1
ATOM 1201 C CA . ASN A 1 158 ? -12.958 13.547 -5.497 1.00 95.88 158 ASN A CA 1
ATOM 1202 C C . ASN A 1 158 ? -12.152 14.169 -4.335 1.00 95.88 158 ASN A C 1
ATOM 1204 O O . ASN A 1 158 ? -12.305 13.763 -3.185 1.00 95.88 158 ASN A O 1
ATOM 1208 N N . ALA A 1 159 ? -11.269 15.135 -4.616 1.00 95.19 159 ALA A N 1
ATOM 1209 C CA . ALA A 1 159 ? -10.463 15.860 -3.624 1.00 95.19 159 ALA A CA 1
ATOM 1210 C C . ALA A 1 159 ? -9.574 14.975 -2.717 1.00 95.19 159 ALA A C 1
ATOM 1212 O O . ALA A 1 159 ? -9.163 15.382 -1.625 1.00 95.19 159 ALA A O 1
ATOM 1213 N N . CYS A 1 160 ? -9.224 13.780 -3.188 1.00 94.31 160 CYS A N 1
ATOM 1214 C CA . CYS A 1 160 ? -8.319 12.851 -2.523 1.00 94.31 160 CYS A CA 1
ATOM 1215 C C . CYS A 1 160 ? -6.924 12.879 -3.157 1.00 94.31 160 CYS A C 1
ATOM 1217 O O . CYS A 1 160 ? -6.780 12.974 -4.376 1.00 94.31 160 CYS A O 1
ATOM 1219 N N . GLN A 1 161 ? -5.865 12.783 -2.345 1.00 94.00 161 GLN A N 1
ATOM 1220 C CA . GLN A 1 161 ? -4.496 12.802 -2.877 1.00 94.00 161 GLN A CA 1
ATOM 1221 C C . GLN A 1 161 ? -4.024 11.430 -3.360 1.00 94.00 161 GLN A C 1
ATOM 1223 O O . GLN A 1 161 ? -3.158 11.371 -4.233 1.00 94.00 161 GLN A O 1
ATOM 1228 N N . GLN A 1 162 ? -4.551 10.333 -2.814 1.00 95.56 162 GLN A N 1
ATOM 1229 C CA . GLN A 1 162 ? -4.148 8.966 -3.162 1.00 95.56 162 GLN A CA 1
ATOM 1230 C C . GLN A 1 162 ? -5.358 8.025 -3.225 1.00 95.56 162 GLN A C 1
ATOM 1232 O O . GLN A 1 162 ? -6.436 8.335 -2.726 1.00 95.56 162 GLN A O 1
ATOM 1237 N N . VAL A 1 163 ? -5.168 6.857 -3.836 1.00 98.19 163 VAL A N 1
ATOM 1238 C CA . VAL A 1 163 ? -6.162 5.773 -3.868 1.00 98.19 163 VAL A CA 1
ATOM 1239 C C . VAL A 1 163 ? -5.921 4.823 -2.693 1.00 98.19 163 VAL A C 1
ATOM 1241 O O . VAL A 1 163 ? -4.777 4.442 -2.447 1.00 98.19 163 VAL A O 1
ATOM 1244 N N . LEU A 1 164 ? -6.975 4.403 -1.994 1.00 98.56 164 LEU A N 1
ATOM 1245 C CA . LEU A 1 164 ? -6.940 3.226 -1.124 1.00 98.56 164 LEU A CA 1
ATOM 1246 C C . LEU A 1 164 ? -7.364 2.013 -1.950 1.00 98.56 164 LEU A C 1
ATOM 1248 O O . LEU A 1 164 ? -8.502 1.937 -2.415 1.00 98.56 164 LEU A O 1
ATOM 1252 N N . TRP A 1 165 ? -6.446 1.077 -2.166 1.00 98.75 165 TRP A N 1
ATOM 1253 C CA . TRP A 1 165 ? -6.722 -0.084 -3.004 1.00 98.75 165 TRP A CA 1
ATOM 1254 C C . TRP A 1 165 ? -7.496 -1.145 -2.235 1.00 98.75 165 TRP A C 1
ATOM 1256 O O . TRP A 1 165 ? -7.015 -1.662 -1.223 1.00 98.75 165 TRP A O 1
ATOM 1266 N N . LEU A 1 166 ? -8.664 -1.498 -2.770 1.00 98.75 166 LEU A N 1
ATOM 1267 C CA . LEU A 1 166 ? -9.531 -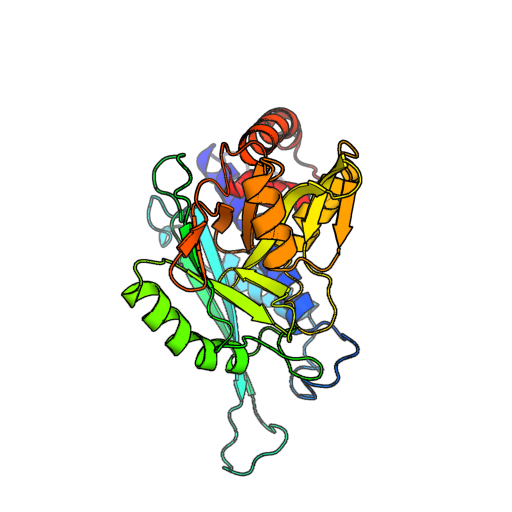2.539 -2.237 1.00 98.75 166 LEU A CA 1
ATOM 1268 C C . LEU A 1 166 ? -9.435 -3.811 -3.088 1.00 98.75 166 LEU A C 1
ATOM 1270 O O . LEU A 1 166 ? -9.203 -3.747 -4.299 1.00 98.75 166 LEU A O 1
ATOM 1274 N N . TYR A 1 167 ? -9.609 -4.969 -2.458 1.00 98.62 167 TYR A N 1
ATOM 1275 C CA . TYR A 1 167 ? -9.605 -6.268 -3.126 1.00 98.62 167 TYR A CA 1
ATOM 1276 C C . TYR A 1 167 ? -10.660 -7.210 -2.542 1.00 98.62 167 TYR A C 1
ATOM 1278 O O . TYR A 1 167 ? -10.930 -7.172 -1.348 1.00 98.62 167 TYR A O 1
ATOM 1286 N N . GLY A 1 168 ? -11.206 -8.094 -3.378 1.00 97.81 168 GLY A N 1
ATOM 1287 C CA . GLY A 1 168 ? -12.162 -9.114 -2.944 1.00 97.81 168 GLY A CA 1
ATOM 1288 C C . GLY A 1 168 ? -13.575 -8.581 -2.702 1.00 97.81 168 GLY A C 1
ATOM 1289 O O . GLY A 1 168 ? -13.851 -7.390 -2.833 1.00 97.81 168 GLY A O 1
ATOM 1290 N N . GLU A 1 169 ? -14.488 -9.498 -2.387 1.00 96.75 169 GLU A N 1
ATOM 1291 C CA . GLU A 1 169 ? -15.893 -9.181 -2.087 1.00 96.75 169 GLU A CA 1
ATOM 1292 C C . GLU A 1 169 ? -16.051 -8.500 -0.718 1.00 96.75 169 GLU A C 1
ATOM 1294 O O . GLU A 1 169 ? -16.968 -7.708 -0.511 1.00 96.75 169 GLU A O 1
ATOM 1299 N N . ASP A 1 170 ? -15.117 -8.771 0.190 1.00 97.06 170 ASP A N 1
ATOM 1300 C CA . ASP A 1 170 ? -15.002 -8.237 1.546 1.00 97.06 170 ASP A CA 1
ATOM 1301 C C . ASP A 1 170 ? -14.251 -6.895 1.614 1.00 97.06 170 ASP A C 1
ATOM 1303 O O . ASP A 1 170 ? -14.048 -6.352 2.696 1.00 97.06 170 ASP A O 1
ATOM 1307 N N . ASN A 1 171 ? -13.865 -6.317 0.470 1.00 98.25 171 ASN A N 1
ATOM 1308 C CA . ASN A 1 171 ? -13.177 -5.024 0.392 1.00 98.25 171 ASN A CA 1
ATOM 1309 C C . ASN A 1 171 ? -11.922 -4.965 1.282 1.00 98.25 171 ASN A C 1
ATOM 1311 O O . ASN A 1 171 ? -11.732 -4.018 2.050 1.00 98.25 171 ASN A O 1
ATOM 1315 N N . GLN A 1 172 ? -11.057 -5.974 1.173 1.00 98.69 172 GLN A N 1
ATOM 1316 C CA . GLN A 1 172 ? -9.756 -5.994 1.838 1.00 98.69 172 GLN A CA 1
ATOM 1317 C C . GLN A 1 172 ? -8.944 -4.762 1.455 1.00 98.69 172 GLN A C 1
ATOM 1319 O O . GLN A 1 172 ? -8.755 -4.462 0.276 1.00 98.69 172 GLN A O 1
ATOM 1324 N N . ILE A 1 173 ? -8.422 -4.079 2.462 1.00 98.75 173 ILE A N 1
ATOM 1325 C CA . ILE A 1 173 ? -7.508 -2.961 2.324 1.00 98.75 173 ILE A CA 1
ATOM 1326 C C . ILE A 1 173 ? -6.121 -3.518 2.006 1.00 98.75 173 ILE A C 1
ATOM 1328 O O . ILE A 1 173 ? -5.580 -4.326 2.758 1.00 98.75 173 ILE A O 1
ATOM 1332 N N . THR A 1 174 ? -5.528 -3.077 0.895 1.00 98.69 174 THR A N 1
ATOM 1333 C CA . THR A 1 174 ? -4.260 -3.640 0.396 1.00 98.69 174 THR A CA 1
ATOM 1334 C C . THR A 1 174 ? -3.099 -2.646 0.454 1.00 98.69 174 THR A C 1
ATOM 1336 O O . THR A 1 174 ? -2.140 -2.831 1.203 1.00 98.69 174 THR A O 1
ATOM 1339 N N . GLU A 1 175 ? -3.164 -1.570 -0.326 1.00 98.56 175 GLU A N 1
ATOM 1340 C CA . GLU A 1 175 ? -2.096 -0.576 -0.463 1.00 98.56 175 GLU A CA 1
ATOM 1341 C C . GLU A 1 175 ? -2.662 0.852 -0.490 1.00 98.56 175 GLU A C 1
ATOM 1343 O O . GLU A 1 175 ? -3.812 1.079 -0.870 1.00 98.56 175 GLU A O 1
ATOM 1348 N N . VAL A 1 176 ? -1.824 1.827 -0.128 1.00 96.44 176 VAL A N 1
ATOM 1349 C CA . VAL A 1 176 ? -2.117 3.265 -0.213 1.00 96.44 176 VAL A CA 1
ATOM 1350 C C . VAL A 1 176 ? -1.362 3.842 -1.407 1.00 96.44 176 VAL A C 1
ATOM 1352 O O . VAL A 1 176 ? -0.158 4.086 -1.334 1.00 96.44 176 VAL A O 1
ATOM 1355 N N . GLY A 1 177 ? -2.041 4.047 -2.533 1.00 95.69 177 GLY A N 1
ATOM 1356 C CA . GLY A 1 177 ? -1.418 4.534 -3.761 1.00 95.69 177 GLY A CA 1
ATOM 1357 C C . GLY A 1 177 ? -0.330 3.581 -4.259 1.00 95.69 177 GLY A C 1
ATOM 1358 O O . GLY A 1 177 ? -0.629 2.517 -4.792 1.00 95.69 177 GLY A O 1
ATOM 1359 N N . THR A 1 178 ? 0.941 3.954 -4.099 1.00 93.44 178 THR A N 1
ATOM 1360 C CA . THR A 1 178 ? 2.097 3.083 -4.400 1.00 93.44 178 THR A CA 1
ATOM 1361 C C . THR A 1 178 ? 2.910 2.723 -3.152 1.00 93.44 178 THR A C 1
ATOM 1363 O O . THR A 1 178 ? 4.135 2.583 -3.229 1.00 93.44 178 THR A O 1
ATOM 1366 N N . MET A 1 179 ? 2.252 2.677 -1.996 1.00 93.50 179 MET A N 1
ATOM 1367 C CA . MET A 1 179 ? 2.836 2.448 -0.677 1.00 93.50 179 MET A CA 1
ATOM 1368 C C . MET A 1 179 ? 2.155 1.262 0.004 1.00 93.50 179 MET A C 1
ATOM 1370 O O . MET A 1 179 ? 0.949 1.064 -0.133 1.00 93.50 179 MET A O 1
ATOM 1374 N N . ASN A 1 180 ? 2.909 0.513 0.806 1.00 97.50 180 ASN A N 1
ATOM 1375 C CA . ASN A 1 180 ? 2.324 -0.505 1.675 1.00 97.50 180 ASN A CA 1
ATOM 1376 C C . ASN A 1 180 ? 1.507 0.149 2.790 1.00 97.50 180 ASN A C 1
ATOM 1378 O O . ASN A 1 180 ? 1.902 1.202 3.285 1.00 97.50 180 ASN A O 1
ATOM 1382 N N . LEU A 1 181 ? 0.415 -0.484 3.213 1.00 97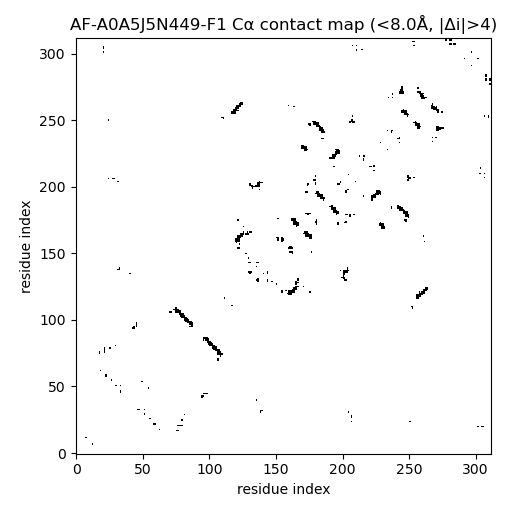.62 181 LEU A N 1
ATOM 1383 C CA . LEU A 1 181 ? -0.446 0.011 4.286 1.00 97.62 181 LEU A CA 1
ATOM 1384 C C . LEU A 1 181 ? -0.029 -0.549 5.654 1.00 97.62 181 LEU A C 1
ATOM 1386 O O . LEU A 1 181 ? 0.264 -1.738 5.770 1.00 97.62 181 LEU A O 1
ATOM 1390 N N . PHE A 1 182 ? -0.060 0.295 6.683 1.00 97.25 182 PHE A N 1
ATOM 1391 C CA . PHE A 1 182 ? -0.078 -0.083 8.093 1.00 97.25 182 PHE A CA 1
ATOM 1392 C C . PHE A 1 182 ? -1.275 0.541 8.822 1.00 97.25 182 PHE A C 1
ATOM 1394 O O . PHE A 1 182 ? -1.624 1.700 8.578 1.00 97.25 182 PHE A O 1
ATOM 1401 N N . LEU A 1 183 ? -1.854 -0.229 9.742 1.00 96.62 183 LEU A N 1
ATOM 1402 C CA . LEU A 1 183 ? -2.883 0.197 10.685 1.00 96.62 183 LEU A CA 1
ATOM 1403 C C . LEU A 1 183 ? -2.382 -0.062 12.106 1.00 96.62 183 LEU A C 1
ATOM 1405 O O . LEU A 1 183 ? -2.043 -1.192 12.449 1.00 96.62 183 LEU A O 1
ATOM 1409 N N . TYR A 1 184 ? -2.335 0.982 1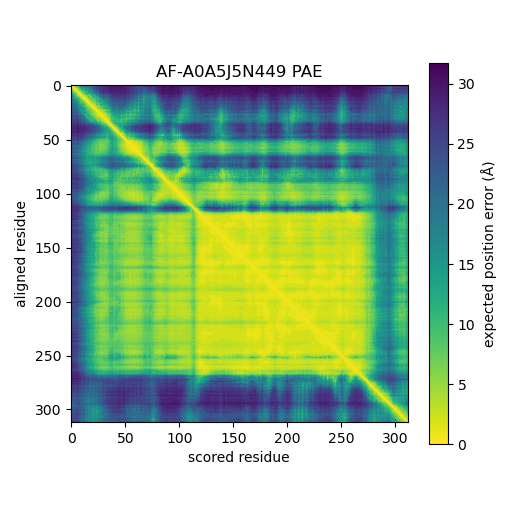2.922 1.00 95.44 184 TYR A N 1
ATOM 1410 C CA . TYR A 1 184 ? -2.067 0.889 14.349 1.00 95.44 184 TYR A CA 1
ATOM 1411 C C . TYR A 1 184 ? -3.362 1.143 15.113 1.00 95.44 184 TYR A C 1
ATOM 1413 O O . TYR A 1 184 ? -3.991 2.196 14.969 1.00 95.44 184 TYR A O 1
ATOM 1421 N N . TRP A 1 185 ? -3.795 0.158 15.891 1.00 94.50 185 TRP A N 1
ATOM 1422 C CA . TRP A 1 185 ? -5.133 0.130 16.473 1.00 94.50 185 TRP A CA 1
ATOM 1423 C C . TRP A 1 185 ? -5.206 -0.788 17.694 1.00 94.50 185 TRP A C 1
ATOM 1425 O O . TRP A 1 185 ? -4.262 -1.510 18.008 1.00 94.50 185 TRP A O 1
ATOM 1435 N N . ILE A 1 186 ? -6.342 -0.746 18.385 1.00 96.38 186 ILE A N 1
ATOM 1436 C CA . ILE A 1 186 ? -6.755 -1.813 19.292 1.00 96.38 186 ILE A CA 1
ATOM 1437 C C . ILE A 1 186 ? -7.549 -2.833 18.468 1.00 96.38 186 ILE A C 1
ATOM 1439 O O . ILE A 1 186 ? -8.592 -2.485 17.908 1.00 96.38 186 ILE A O 1
ATOM 1443 N N . ASN A 1 187 ? -7.051 -4.063 18.359 1.00 97.38 187 ASN A N 1
ATOM 1444 C CA . ASN A 1 187 ? -7.696 -5.116 17.573 1.00 97.38 187 ASN A CA 1
ATOM 1445 C C . ASN A 1 187 ? -8.989 -5.625 18.243 1.00 97.38 187 ASN A C 1
ATOM 1447 O O . ASN A 1 187 ? -9.410 -5.139 19.296 1.00 97.38 187 ASN A O 1
ATOM 1451 N N . GLU A 1 188 ? -9.638 -6.604 17.619 1.00 97.19 188 GLU A N 1
ATOM 1452 C CA . GLU A 1 188 ? -10.918 -7.160 18.072 1.00 97.19 188 GLU A CA 1
ATOM 1453 C C . GLU A 1 188 ? -10.809 -7.886 19.427 1.00 97.19 188 GLU A C 1
ATOM 1455 O O . GLU A 1 188 ? -11.785 -7.960 20.173 1.00 97.19 188 GLU A O 1
ATOM 1460 N N . ASP A 1 189 ? -9.607 -8.359 19.772 1.00 97.38 189 ASP A N 1
ATOM 1461 C CA . ASP A 1 189 ? -9.288 -9.010 21.046 1.00 97.38 189 ASP A CA 1
ATOM 1462 C C . ASP A 1 189 ? -8.936 -7.999 22.161 1.00 97.38 189 ASP A C 1
ATOM 1464 O O . ASP A 1 189 ? -8.665 -8.385 23.300 1.00 97.38 189 ASP A O 1
ATOM 1468 N N . GLY A 1 190 ? -8.942 -6.693 21.862 1.00 96.75 190 GLY A N 1
ATOM 1469 C CA . GLY A 1 190 ? -8.594 -5.635 22.813 1.00 96.75 190 GLY A CA 1
ATOM 1470 C C . GLY A 1 190 ? -7.087 -5.398 22.973 1.00 96.75 190 GLY A C 1
ATOM 1471 O O . GLY A 1 190 ? -6.674 -4.714 23.912 1.00 96.75 190 GLY A O 1
ATOM 1472 N N . GLU A 1 191 ? -6.259 -5.943 22.081 1.00 97.38 191 GLU A N 1
ATOM 1473 C CA . GLU A 1 191 ? -4.802 -5.807 22.113 1.00 97.38 191 GLU A CA 1
ATOM 1474 C C . GLU A 1 191 ? -4.336 -4.632 21.250 1.00 97.38 191 GLU A C 1
ATOM 1476 O O . GLU A 1 191 ? -4.841 -4.404 20.152 1.00 97.38 191 GLU A O 1
ATOM 1481 N N . GLU A 1 192 ? -3.319 -3.911 21.714 1.00 95.38 192 GLU A N 1
ATOM 1482 C CA . GLU A 1 192 ? -2.627 -2.926 20.888 1.00 95.38 192 GLU A CA 1
ATOM 1483 C C . GLU A 1 192 ? -1.812 -3.635 19.799 1.00 95.38 192 GLU A C 1
ATOM 1485 O O . GLU A 1 192 ? -0.980 -4.501 20.090 1.00 95.38 192 GLU A O 1
ATOM 1490 N N . GLU A 1 193 ? -2.075 -3.292 18.539 1.00 97.25 193 GLU A N 1
ATOM 1491 C CA . GLU A 1 193 ? -1.570 -4.017 17.379 1.00 97.25 193 GLU A CA 1
ATOM 1492 C C . GLU A 1 193 ? -1.138 -3.072 16.252 1.00 97.25 193 GLU A C 1
ATOM 1494 O O . GLU A 1 193 ? -1.844 -2.128 15.895 1.00 97.25 193 GLU A O 1
ATOM 1499 N N . LEU A 1 194 ? 0.011 -3.372 15.644 1.00 97.06 194 LEU A N 1
ATOM 1500 C CA . LEU A 1 194 ? 0.417 -2.866 14.340 1.00 97.06 194 LEU A CA 1
ATOM 1501 C C . LEU A 1 194 ? 0.162 -3.950 13.287 1.00 97.06 194 LEU A C 1
ATOM 1503 O O . LEU A 1 194 ? 0.875 -4.956 13.224 1.00 97.06 194 LEU A O 1
ATOM 1507 N N . ALA A 1 195 ? -0.846 -3.727 12.451 1.00 98.38 195 ALA A N 1
ATOM 1508 C CA . ALA A 1 195 ? -1.266 -4.644 11.406 1.00 98.38 195 ALA A CA 1
ATOM 1509 C C . ALA A 1 195 ? -0.869 -4.143 10.008 1.00 98.38 195 ALA A C 1
ATOM 1511 O O . ALA A 1 195 ? -0.903 -2.947 9.711 1.00 98.38 195 ALA A O 1
ATOM 1512 N N . THR A 1 196 ? -0.516 -5.069 9.120 1.00 98.62 196 THR A N 1
ATOM 1513 C CA . THR A 1 196 ? -0.304 -4.811 7.686 1.00 98.62 196 THR A CA 1
ATOM 1514 C C . THR A 1 196 ? -0.777 -6.017 6.867 1.00 98.62 196 THR A C 1
ATOM 1516 O O . THR A 1 196 ? -0.642 -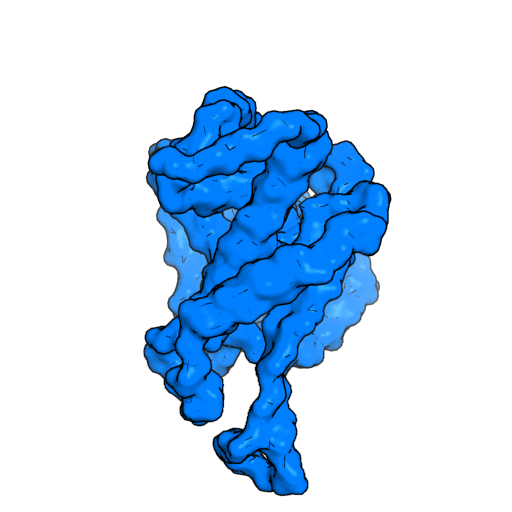7.147 7.343 1.00 98.62 196 THR A O 1
ATOM 1519 N N . PRO A 1 197 ? -1.305 -5.834 5.642 1.00 98.69 197 PRO A N 1
ATOM 1520 C CA . PRO A 1 197 ? -1.715 -6.952 4.791 1.00 98.69 197 PRO A CA 1
ATOM 1521 C C . PRO A 1 197 ? -0.576 -7.954 4.517 1.00 98.69 197 PRO A C 1
ATOM 1523 O O . PRO A 1 197 ? 0.575 -7.529 4.347 1.00 98.69 197 PRO A O 1
ATOM 1526 N N . PRO A 1 198 ? -0.856 -9.273 4.457 1.00 98.12 198 PRO A N 1
ATOM 1527 C CA . PRO A 1 198 ? 0.156 -10.306 4.243 1.00 98.12 198 PRO A CA 1
ATOM 1528 C C . PRO A 1 198 ? 0.669 -10.331 2.795 1.00 98.12 198 PRO A C 1
ATOM 1530 O O . PRO A 1 198 ? 0.013 -9.865 1.866 1.00 98.12 198 PRO A O 1
ATOM 1533 N N . LEU A 1 199 ? 1.844 -10.930 2.580 1.00 96.62 199 LEU A N 1
ATOM 1534 C CA . LEU A 1 199 ? 2.438 -11.104 1.248 1.00 96.62 199 LEU A CA 1
ATOM 1535 C C . LEU A 1 199 ? 1.856 -12.330 0.518 1.00 96.62 199 LEU A C 1
ATOM 1537 O O . LEU A 1 199 ? 2.533 -13.338 0.327 1.00 96.62 199 LEU A O 1
ATOM 1541 N N . ASP A 1 200 ? 0.595 -12.247 0.098 1.00 93.62 200 ASP A N 1
ATOM 1542 C CA . ASP A 1 200 ? -0.149 -13.342 -0.552 1.00 93.62 200 ASP A CA 1
ATOM 1543 C C . ASP A 1 200 ? -0.211 -13.242 -2.097 1.00 93.62 200 ASP A C 1
ATOM 1545 O O . ASP A 1 200 ? -0.954 -13.977 -2.755 1.00 93.62 200 ASP A O 1
ATOM 1549 N N . GLY A 1 201 ? 0.580 -12.334 -2.681 1.00 90.81 201 GLY A N 1
ATOM 1550 C CA . GLY A 1 201 ? 0.723 -12.127 -4.128 1.00 90.81 201 GLY A CA 1
ATOM 1551 C C . GLY A 1 201 ? 0.082 -10.844 -4.674 1.00 90.81 201 GLY A C 1
ATOM 1552 O O . GLY A 1 201 ? 0.401 -10.444 -5.796 1.00 90.81 201 GLY A O 1
ATOM 1553 N N . ILE A 1 202 ? -0.777 -10.161 -3.905 1.00 95.75 202 ILE A N 1
ATOM 1554 C CA . ILE A 1 202 ? -1.360 -8.863 -4.314 1.00 95.75 202 ILE A CA 1
ATOM 1555 C C . ILE A 1 202 ? -0.704 -7.653 -3.645 1.00 95.75 202 ILE A C 1
ATOM 1557 O O . ILE A 1 202 ? -1.052 -6.522 -3.978 1.00 95.75 202 ILE A O 1
ATOM 1561 N N . ILE A 1 203 ? 0.255 -7.871 -2.745 1.00 96.88 203 ILE A N 1
ATOM 1562 C CA . ILE A 1 203 ? 0.995 -6.824 -2.032 1.00 96.88 203 ILE A CA 1
ATOM 1563 C C . ILE A 1 203 ? 2.439 -6.795 -2.525 1.00 96.88 203 ILE A C 1
ATOM 1565 O O . ILE A 1 203 ? 3.109 -7.828 -2.558 1.00 96.88 203 ILE A O 1
ATOM 1569 N N . LEU A 1 204 ? 2.943 -5.614 -2.888 1.00 92.88 204 LEU A N 1
ATOM 1570 C CA . LEU A 1 204 ? 4.360 -5.441 -3.209 1.00 92.88 204 LEU A CA 1
ATOM 1571 C C . LEU A 1 204 ? 5.210 -5.580 -1.926 1.00 92.88 204 LEU A C 1
ATOM 1573 O O . LEU A 1 204 ? 4.976 -4.823 -0.983 1.00 92.88 204 LEU A O 1
ATOM 1577 N N . PRO A 1 205 ? 6.226 -6.463 -1.858 1.00 89.50 205 PRO A N 1
ATOM 1578 C CA . PRO A 1 205 ? 7.083 -6.608 -0.680 1.00 89.50 205 PRO A CA 1
ATOM 1579 C C . PRO A 1 205 ? 8.054 -5.423 -0.562 1.00 89.50 205 PRO A C 1
ATOM 1581 O O . PRO A 1 205 ? 9.201 -5.466 -1.016 1.00 89.50 205 PRO A O 1
ATOM 1584 N N . GLY A 1 206 ? 7.567 -4.316 0.000 1.00 83.94 206 GLY A N 1
ATOM 1585 C CA . GLY A 1 206 ? 8.331 -3.087 0.153 1.00 83.94 206 GLY A CA 1
ATOM 1586 C C . GLY A 1 206 ? 9.434 -3.209 1.199 1.00 83.94 206 GLY A C 1
ATOM 1587 O O . GLY A 1 206 ? 9.235 -3.727 2.294 1.00 83.94 206 GLY A O 1
ATOM 1588 N N . VAL A 1 207 ? 10.601 -2.645 0.888 1.00 78.25 207 VAL A N 1
ATOM 1589 C CA . VAL A 1 207 ? 11.739 -2.614 1.818 1.00 78.25 207 VAL A CA 1
ATOM 1590 C C . VAL A 1 207 ? 11.387 -1.844 3.092 1.00 78.25 207 VAL A C 1
ATOM 1592 O O . VAL A 1 207 ? 11.637 -2.324 4.190 1.00 78.25 207 VAL A O 1
ATOM 1595 N N . THR A 1 208 ? 10.742 -0.681 2.957 1.00 79.25 208 THR A N 1
ATOM 1596 C CA . THR A 1 208 ? 10.315 0.131 4.106 1.00 79.25 208 THR A CA 1
ATOM 1597 C C . THR A 1 208 ? 9.306 -0.607 4.987 1.00 79.25 208 THR A C 1
ATOM 1599 O O . THR A 1 208 ? 9.398 -0.515 6.206 1.00 79.25 208 THR A O 1
ATOM 1602 N N . ARG A 1 209 ? 8.396 -1.387 4.385 1.00 89.88 209 ARG A N 1
ATOM 1603 C CA . ARG A 1 209 ? 7.466 -2.258 5.115 1.00 89.88 209 ARG A CA 1
ATOM 1604 C C . ARG A 1 209 ? 8.225 -3.270 5.968 1.00 89.88 209 ARG A C 1
ATOM 1606 O O . ARG A 1 209 ? 7.955 -3.361 7.160 1.00 89.88 209 ARG A O 1
ATOM 1613 N N . GLN A 1 210 ? 9.184 -3.985 5.376 1.00 84.25 210 GLN A N 1
ATOM 1614 C CA . GLN A 1 210 ? 9.990 -4.962 6.112 1.00 84.25 210 GLN A CA 1
ATOM 1615 C C . GLN A 1 210 ? 10.736 -4.304 7.277 1.00 84.25 210 GLN A C 1
ATOM 1617 O O . GLN A 1 210 ? 10.652 -4.776 8.403 1.00 84.25 210 GLN A O 1
ATOM 1622 N N . SER A 1 211 ? 11.387 -3.163 7.038 1.00 80.69 211 SER A N 1
ATOM 1623 C CA . SER A 1 211 ? 12.133 -2.462 8.087 1.00 80.69 211 SER A CA 1
ATOM 1624 C C . SER A 1 211 ? 11.243 -1.971 9.240 1.00 80.69 211 SER A C 1
ATOM 1626 O O . SER A 1 211 ? 11.692 -1.948 10.384 1.00 80.69 211 SER A O 1
ATOM 1628 N N . ILE A 1 212 ? 9.990 -1.581 8.966 1.00 82.81 212 ILE A N 1
ATOM 1629 C CA . ILE A 1 212 ? 9.009 -1.212 10.001 1.00 82.81 212 ILE A CA 1
ATOM 1630 C C . ILE A 1 212 ? 8.605 -2.435 10.828 1.00 82.81 212 ILE A C 1
ATOM 1632 O O . ILE A 1 212 ? 8.589 -2.343 12.055 1.00 82.81 212 ILE A O 1
ATOM 1636 N N . LEU A 1 213 ? 8.326 -3.571 10.180 1.00 86.44 213 LEU A N 1
ATOM 1637 C CA . LEU A 1 213 ? 8.006 -4.823 10.870 1.00 86.44 213 LEU A CA 1
ATOM 1638 C C . LEU A 1 213 ? 9.163 -5.266 11.770 1.00 86.44 213 LEU A C 1
ATOM 1640 O O . LEU A 1 213 ? 8.953 -5.480 12.961 1.00 86.44 213 LEU A O 1
ATOM 1644 N N . ASP A 1 214 ? 10.386 -5.323 11.238 1.00 82.50 214 ASP A N 1
ATOM 1645 C CA . ASP A 1 214 ? 11.578 -5.731 11.993 1.00 82.50 214 ASP A CA 1
ATOM 1646 C C . ASP A 1 214 ? 11.790 -4.847 13.233 1.00 82.50 214 ASP A C 1
ATOM 1648 O O . ASP A 1 214 ? 12.087 -5.339 14.325 1.00 82.50 214 ASP A O 1
ATOM 1652 N N . LEU A 1 215 ? 11.593 -3.532 13.082 1.00 81.56 215 LEU A N 1
ATOM 1653 C CA . LEU A 1 215 ? 11.698 -2.576 14.180 1.00 81.56 215 LEU A CA 1
ATOM 1654 C C . LEU A 1 215 ? 10.606 -2.790 15.236 1.00 81.56 215 LEU A C 1
ATOM 1656 O O . LEU A 1 215 ? 10.920 -2.830 16.425 1.00 81.56 215 LEU A O 1
ATOM 1660 N N . ALA A 1 216 ? 9.351 -2.955 14.815 1.00 82.50 216 ALA A N 1
ATOM 1661 C CA . ALA A 1 216 ? 8.225 -3.175 15.717 1.00 82.50 216 ALA A CA 1
ATOM 1662 C C . ALA A 1 216 ? 8.369 -4.497 16.495 1.00 82.50 216 ALA A C 1
ATOM 1664 O O . ALA A 1 216 ? 8.210 -4.517 17.716 1.00 82.50 216 ALA A O 1
ATOM 1665 N N . HIS A 1 217 ? 8.780 -5.578 15.822 1.00 86.44 217 HIS A N 1
ATOM 1666 C CA . HIS A 1 217 ? 9.094 -6.856 16.467 1.00 86.44 217 HIS A CA 1
ATOM 1667 C C . HIS A 1 217 ? 10.227 -6.724 17.487 1.00 86.44 217 HIS A C 1
ATOM 1669 O O . HIS A 1 217 ? 10.169 -7.323 18.560 1.00 86.44 217 HIS A O 1
ATOM 1675 N N . LYS A 1 218 ? 11.257 -5.930 17.174 1.00 82.56 218 LYS A N 1
ATOM 1676 C CA . LYS A 1 218 ? 12.387 -5.691 18.078 1.00 82.56 218 LYS A CA 1
ATOM 1677 C C . LYS A 1 218 ? 12.001 -4.877 19.312 1.00 82.56 218 LYS A C 1
ATOM 1679 O O . LYS A 1 218 ? 12.604 -5.075 20.365 1.00 82.56 218 LYS A O 1
ATOM 1684 N N . TRP A 1 219 ? 11.050 -3.952 19.190 1.00 85.56 219 TRP A N 1
ATOM 1685 C CA . TRP A 1 219 ? 10.522 -3.213 20.338 1.00 85.56 219 TRP A CA 1
ATOM 1686 C C . TRP A 1 219 ? 9.730 -4.124 21.272 1.00 85.56 219 TRP A C 1
ATOM 1688 O O . TRP A 1 219 ? 9.939 -4.066 22.481 1.00 85.56 219 TRP A O 1
ATOM 1698 N N . GLY A 1 220 ? 8.873 -4.990 20.720 1.00 87.62 220 GLY A N 1
ATOM 1699 C CA . GLY A 1 220 ? 8.083 -5.938 21.512 1.00 87.62 220 GLY A CA 1
ATOM 1700 C C . GLY A 1 220 ? 7.094 -5.264 22.472 1.00 87.62 220 GLY A C 1
ATOM 1701 O O . GLY A 1 220 ? 6.748 -5.845 23.496 1.00 87.62 220 GLY A O 1
ATOM 1702 N N . GLU A 1 221 ? 6.682 -4.030 22.169 1.00 87.88 221 GLU A N 1
ATOM 1703 C CA . GLU A 1 221 ? 5.787 -3.217 23.007 1.00 87.88 221 GLU A CA 1
ATOM 1704 C C . GLU A 1 221 ? 4.300 -3.486 22.718 1.00 87.88 221 GLU A C 1
ATOM 1706 O O . GLU A 1 221 ? 3.460 -3.304 23.592 1.00 87.88 221 GLU A O 1
ATOM 1711 N N . PHE A 1 222 ? 3.985 -3.946 21.507 1.00 92.56 222 PHE A N 1
ATOM 1712 C CA . PHE A 1 222 ? 2.637 -4.211 21.004 1.00 92.56 222 PHE A CA 1
ATOM 1713 C C . PHE A 1 222 ? 2.671 -5.391 20.023 1.00 92.56 222 PHE A C 1
ATOM 1715 O O . PHE A 1 222 ? 3.740 -5.816 19.568 1.00 92.56 222 PHE A O 1
ATOM 1722 N N . LYS A 1 223 ? 1.500 -5.941 19.697 1.00 96.62 223 LYS A N 1
ATOM 1723 C CA . LYS A 1 223 ? 1.366 -7.053 18.750 1.00 96.62 223 LYS A CA 1
ATOM 1724 C C . LYS A 1 223 ? 1.711 -6.587 17.336 1.00 96.62 223 LYS A C 1
ATOM 1726 O O . LYS A 1 223 ? 1.340 -5.492 16.928 1.00 96.62 223 LYS A O 1
ATOM 1731 N N . VAL A 1 224 ? 2.412 -7.419 16.572 1.00 97.25 224 VAL A N 1
ATOM 1732 C CA . VAL A 1 224 ? 2.748 -7.138 15.170 1.00 97.25 224 VAL A CA 1
ATOM 1733 C C . VAL A 1 224 ? 2.194 -8.265 14.316 1.00 97.25 224 VAL A C 1
ATOM 1735 O O . VAL A 1 224 ? 2.576 -9.421 14.506 1.00 97.25 224 VAL A O 1
ATOM 1738 N N . SER A 1 225 ? 1.292 -7.923 13.397 1.00 98.19 225 SER A N 1
ATOM 1739 C CA . SER A 1 225 ? 0.501 -8.901 12.650 1.00 98.19 225 SER A CA 1
ATOM 1740 C C . SER A 1 225 ? 0.523 -8.620 11.150 1.00 98.19 225 SER A C 1
ATOM 1742 O O . SER A 1 225 ? 0.066 -7.578 10.681 1.00 98.19 225 SER A O 1
ATOM 1744 N N . GLU A 1 226 ? 0.983 -9.595 10.371 1.00 98.56 226 GLU A N 1
ATOM 1745 C CA . GLU A 1 226 ? 0.728 -9.638 8.930 1.00 98.56 226 GLU A CA 1
ATOM 1746 C C . GLU A 1 226 ? -0.631 -10.317 8.694 1.00 98.56 226 GLU A C 1
ATOM 1748 O O . GLU A 1 226 ? -0.709 -11.542 8.580 1.00 98.56 226 GLU A O 1
ATOM 1753 N N . ARG A 1 227 ? -1.718 -9.535 8.682 1.00 98.50 227 ARG A N 1
ATOM 1754 C CA . ARG A 1 227 ? -3.102 -10.033 8.595 1.00 98.50 227 ARG A CA 1
ATOM 1755 C C . ARG A 1 227 ? -3.951 -9.227 7.622 1.00 98.50 227 ARG A C 1
ATOM 1757 O O . ARG A 1 227 ? -3.653 -8.072 7.331 1.00 98.50 227 ARG A O 1
ATOM 1764 N N . TYR A 1 228 ? -5.019 -9.846 7.125 1.00 98.56 228 TYR A N 1
ATOM 1765 C CA . TYR A 1 228 ? -6.014 -9.128 6.337 1.00 98.56 228 TYR A CA 1
ATOM 1766 C C . TYR A 1 228 ? -6.729 -8.088 7.208 1.00 98.56 228 TYR A C 1
ATOM 1768 O O . TYR A 1 228 ? -6.962 -8.309 8.401 1.00 98.56 228 TYR A O 1
ATOM 1776 N N . LEU A 1 229 ? -7.039 -6.965 6.570 1.00 98.38 229 LEU A N 1
ATOM 1777 C CA . LEU A 1 229 ? -7.789 -5.841 7.109 1.00 98.38 229 LEU A CA 1
ATOM 1778 C C . LEU A 1 229 ? -8.857 -5.505 6.075 1.00 98.38 229 LEU A C 1
ATOM 1780 O O . LEU A 1 229 ? -8.523 -5.348 4.902 1.00 98.38 229 LEU A O 1
ATOM 1784 N N . THR A 1 230 ? -10.115 -5.414 6.476 1.00 98.62 230 THR A N 1
ATOM 1785 C CA . THR A 1 230 ? -11.227 -5.057 5.586 1.00 98.62 230 THR A CA 1
ATOM 1786 C C . THR A 1 230 ? -11.707 -3.634 5.846 1.00 98.62 230 THR A C 1
ATOM 1788 O O . THR A 1 230 ? -11.405 -3.034 6.880 1.00 98.62 230 THR A O 1
ATOM 1791 N N . MET A 1 231 ? -12.457 -3.070 4.895 1.00 98.00 231 MET A N 1
ATOM 1792 C CA . MET A 1 231 ? -13.154 -1.805 5.148 1.00 98.00 231 MET A CA 1
ATOM 1793 C C . MET A 1 231 ? -14.137 -1.926 6.313 1.00 98.00 231 MET A C 1
ATOM 1795 O O . MET A 1 231 ? -14.256 -0.972 7.073 1.00 98.00 231 MET A O 1
ATOM 1799 N N . ASP A 1 232 ? -14.783 -3.081 6.488 1.00 97.50 232 ASP A N 1
ATOM 1800 C CA . ASP A 1 232 ? -15.718 -3.301 7.591 1.00 97.50 232 ASP A CA 1
ATOM 1801 C C . ASP A 1 232 ? -14.972 -3.266 8.939 1.00 97.50 232 ASP A C 1
ATOM 1803 O O . ASP A 1 232 ? -15.344 -2.471 9.804 1.00 97.50 232 ASP A O 1
ATOM 1807 N N . ASP A 1 233 ? -13.839 -3.976 9.068 1.00 97.50 233 ASP A N 1
ATOM 1808 C CA . ASP A 1 233 ? -12.977 -3.927 10.267 1.00 97.50 233 ASP A CA 1
ATOM 1809 C C . ASP A 1 233 ? -12.583 -2.485 10.622 1.00 97.50 233 ASP A C 1
ATOM 1811 O O . ASP A 1 233 ? -12.641 -2.074 11.786 1.00 97.50 233 ASP A O 1
ATOM 1815 N N . LEU A 1 234 ? -12.183 -1.709 9.606 1.00 96.69 234 LEU A N 1
ATOM 1816 C CA . LEU A 1 234 ? -11.754 -0.327 9.779 1.00 96.69 234 LEU A CA 1
ATOM 1817 C C . LEU A 1 234 ? -12.917 0.578 10.195 1.00 96.69 234 LEU A C 1
ATOM 1819 O O . LEU A 1 234 ? -12.764 1.359 11.129 1.00 96.69 234 LEU A O 1
ATOM 1823 N N . THR A 1 235 ? -14.068 0.482 9.526 1.00 95.44 235 THR A N 1
ATOM 1824 C CA . THR A 1 235 ? -15.245 1.305 9.847 1.00 95.44 235 THR A CA 1
ATOM 1825 C C . THR A 1 235 ? -15.727 1.057 11.272 1.00 95.44 235 THR A C 1
ATOM 1827 O O . THR A 1 235 ? -15.848 2.011 12.038 1.00 95.44 235 THR A O 1
ATOM 1830 N N . THR A 1 236 ? -15.867 -0.209 11.678 1.00 95.62 236 THR A N 1
ATOM 1831 C CA . THR A 1 236 ? -16.222 -0.572 13.055 1.00 95.62 236 THR A CA 1
ATOM 1832 C C . THR A 1 236 ? -15.188 -0.049 14.052 1.00 95.62 236 THR A C 1
ATOM 1834 O O . THR A 1 236 ? -15.545 0.512 15.084 1.00 95.62 236 THR A O 1
ATOM 1837 N N . ALA A 1 237 ? -13.891 -0.156 13.750 1.00 95.19 237 ALA A N 1
ATOM 1838 C CA . ALA A 1 237 ? -12.854 0.354 14.643 1.00 95.19 237 ALA A CA 1
ATOM 1839 C C . ALA A 1 237 ? -12.831 1.882 14.767 1.00 95.19 237 ALA A C 1
ATOM 1841 O O . ALA A 1 237 ? -12.459 2.391 15.826 1.00 95.19 237 ALA A O 1
ATOM 1842 N N . VAL A 1 238 ? -13.194 2.617 13.714 1.00 93.06 238 VAL A N 1
ATOM 1843 C CA . VAL A 1 238 ? -13.337 4.079 13.767 1.00 93.06 238 VAL A CA 1
ATOM 1844 C C . VAL A 1 238 ? -14.528 4.452 14.650 1.00 93.06 238 VAL A C 1
ATOM 1846 O O . VAL A 1 238 ? -14.366 5.252 15.568 1.00 93.06 238 VAL A O 1
ATOM 1849 N N . GLU A 1 239 ? -15.688 3.820 14.450 1.00 92.75 239 GLU A N 1
ATOM 1850 C CA . GLU A 1 239 ? -16.889 4.035 15.275 1.00 92.75 239 GLU A CA 1
ATOM 1851 C C . GLU A 1 239 ? -16.632 3.743 16.764 1.00 92.75 239 GLU A C 1
ATOM 1853 O O . GLU A 1 239 ? -17.081 4.472 17.652 1.00 92.75 239 GLU A O 1
ATOM 1858 N N . GLU A 1 240 ? -15.847 2.704 17.047 1.00 94.56 240 GLU A N 1
ATOM 1859 C CA . GLU A 1 240 ? -15.483 2.280 18.400 1.00 94.56 240 GLU A CA 1
ATOM 1860 C C . GLU A 1 240 ? -14.262 3.022 18.977 1.00 94.56 240 GLU A C 1
ATOM 1862 O O . GLU A 1 240 ? -13.825 2.712 20.086 1.00 94.56 240 GLU A O 1
ATOM 1867 N N . ASN A 1 241 ? -13.707 4.014 18.269 1.00 92.50 241 ASN A N 1
ATOM 1868 C CA . ASN A 1 241 ? -12.513 4.771 18.676 1.00 92.50 241 ASN A CA 1
ATOM 1869 C C . ASN A 1 241 ? -11.285 3.882 18.979 1.00 92.50 241 ASN A C 1
ATOM 1871 O O . ASN A 1 241 ? -10.462 4.189 19.849 1.00 92.50 241 ASN A O 1
ATOM 1875 N N . ARG A 1 242 ? -11.154 2.760 18.265 1.00 94.31 242 ARG A N 1
ATOM 1876 C CA . ARG A 1 242 ? -10.044 1.806 18.395 1.00 94.31 242 ARG A CA 1
ATOM 1877 C C . ARG A 1 242 ? -8.863 2.119 17.481 1.00 94.31 242 ARG A C 1
ATOM 1879 O O . ARG A 1 242 ? -7.746 1.692 17.778 1.00 94.31 242 ARG A O 1
ATOM 1886 N N . VAL A 1 243 ? -9.072 2.863 16.395 1.00 92.50 243 VAL A N 1
ATOM 1887 C CA . VAL A 1 243 ? -7.992 3.277 15.484 1.00 92.50 243 VAL A CA 1
ATOM 1888 C C . VAL A 1 243 ? -7.115 4.342 16.144 1.00 92.50 243 VAL A C 1
ATOM 1890 O O . VAL A 1 243 ? -7.611 5.321 16.697 1.00 92.50 243 VAL A O 1
ATOM 1893 N N . ARG A 1 244 ? -5.792 4.158 16.086 1.00 89.06 244 ARG A N 1
ATOM 1894 C CA . ARG A 1 244 ? -4.811 5.138 16.578 1.00 89.06 244 ARG A CA 1
ATOM 1895 C C . ARG A 1 244 ? -4.178 5.900 15.421 1.00 89.06 244 ARG A C 1
ATOM 1897 O O . ARG A 1 244 ? -4.184 7.133 15.417 1.00 89.06 244 ARG A O 1
ATOM 1904 N N . GLU A 1 245 ? -3.635 5.161 14.456 1.00 90.06 245 GLU A N 1
ATOM 1905 C CA . GLU A 1 245 ? -2.972 5.707 13.274 1.00 90.06 245 GLU A CA 1
ATOM 1906 C C . GLU A 1 245 ? -3.150 4.796 12.063 1.00 90.06 245 GLU A C 1
ATOM 1908 O O . GLU A 1 245 ? -3.130 3.571 12.176 1.00 90.06 245 GLU A O 1
ATOM 1913 N N . MET A 1 246 ? -3.194 5.403 10.883 1.00 93.19 246 MET A N 1
ATOM 1914 C CA . MET A 1 246 ? -3.081 4.698 9.614 1.00 93.19 246 MET A CA 1
ATOM 1915 C C . MET A 1 246 ? -2.076 5.421 8.724 1.00 93.19 246 M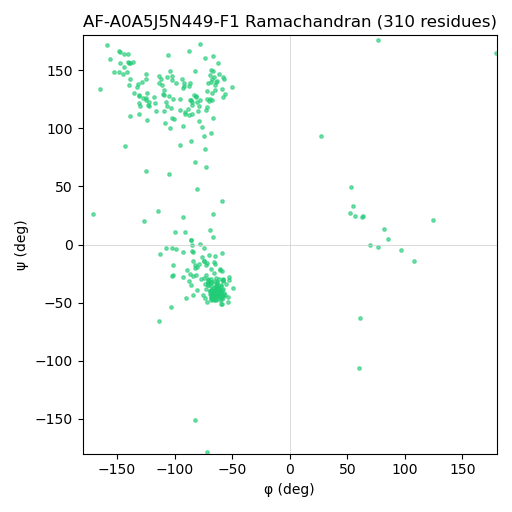ET A C 1
ATOM 1917 O O . MET A 1 246 ? -2.076 6.651 8.628 1.00 93.19 246 MET A O 1
ATOM 1921 N N . PHE A 1 247 ? -1.193 4.670 8.070 1.00 92.56 247 PHE A N 1
ATOM 1922 C CA . PHE A 1 247 ? -0.163 5.269 7.229 1.00 92.56 247 PHE A CA 1
ATOM 1923 C C . PHE A 1 247 ? 0.291 4.359 6.089 1.00 92.56 247 PHE A C 1
ATOM 1925 O O . PHE A 1 247 ? 0.334 3.133 6.194 1.00 92.56 247 PHE A O 1
ATOM 1932 N N . GLY A 1 248 ? 0.675 4.993 4.985 1.00 90.19 248 GLY A N 1
ATOM 1933 C CA . GLY A 1 248 ? 1.428 4.367 3.910 1.00 90.19 248 GLY A CA 1
ATOM 1934 C C . GLY A 1 248 ? 2.923 4.324 4.233 1.00 90.19 248 GLY A C 1
ATOM 1935 O O . GLY A 1 248 ? 3.453 5.225 4.881 1.00 90.19 248 GLY A O 1
ATOM 1936 N N . SER A 1 249 ? 3.627 3.311 3.736 1.00 85.38 249 SER A N 1
ATOM 1937 C CA . SER A 1 249 ? 5.087 3.223 3.790 1.00 85.38 249 SER A CA 1
ATOM 1938 C C . SER A 1 249 ? 5.707 2.936 2.424 1.00 85.38 249 SER A C 1
ATOM 1940 O O . SER A 1 249 ? 5.204 2.141 1.626 1.00 85.38 249 SER A O 1
ATOM 1942 N N . GLY A 1 250 ? 6.828 3.593 2.134 1.00 79.25 250 GLY A N 1
ATOM 1943 C CA . GLY A 1 250 ? 7.535 3.410 0.870 1.00 79.25 250 GLY A CA 1
ATOM 1944 C C . GLY A 1 250 ? 8.773 4.287 0.750 1.00 79.25 250 GLY A C 1
ATOM 1945 O O . GLY A 1 250 ? 8.937 5.254 1.478 1.00 79.25 250 GLY A O 1
ATOM 1946 N N . THR A 1 251 ? 9.652 3.981 -0.204 1.00 71.75 251 THR A N 1
ATOM 1947 C CA . THR A 1 251 ? 10.971 4.632 -0.322 1.00 71.75 251 THR A CA 1
ATOM 1948 C C . THR A 1 251 ? 10.913 6.156 -0.474 1.00 71.75 251 THR A C 1
ATOM 1950 O O . THR A 1 251 ? 11.836 6.839 -0.055 1.00 71.75 251 THR A O 1
ATOM 1953 N N . ALA A 1 252 ? 9.858 6.693 -1.090 1.00 69.25 252 ALA A N 1
ATOM 1954 C CA . ALA A 1 252 ? 9.754 8.117 -1.392 1.00 69.25 252 ALA A CA 1
ATOM 1955 C C . ALA A 1 252 ? 9.523 8.986 -0.142 1.00 69.25 252 ALA A C 1
ATOM 1957 O O . ALA A 1 252 ? 10.220 9.975 0.059 1.00 69.25 252 ALA A O 1
ATOM 1958 N N . CYS A 1 253 ? 8.549 8.612 0.686 1.00 66.81 253 CYS A N 1
ATOM 1959 C CA . CYS A 1 253 ? 8.094 9.385 1.846 1.00 66.81 253 CYS A CA 1
ATOM 1960 C C . CYS A 1 253 ? 8.414 8.711 3.188 1.00 66.81 253 CYS A C 1
ATOM 1962 O O . CYS A 1 253 ? 8.237 9.330 4.231 1.00 66.81 253 CYS A O 1
ATOM 1964 N N . VAL A 1 254 ? 8.891 7.463 3.159 1.00 72.56 254 VAL A N 1
ATOM 1965 C CA . VAL A 1 254 ? 9.119 6.546 4.288 1.00 72.56 254 VAL A CA 1
ATOM 1966 C C . VAL A 1 254 ? 7.853 6.216 5.063 1.00 72.56 254 VAL A C 1
ATOM 1968 O O . VAL A 1 254 ? 7.430 5.063 5.027 1.00 72.56 254 VAL A O 1
ATOM 1971 N N . VAL A 1 255 ? 7.224 7.207 5.687 1.00 80.88 255 VAL A N 1
ATOM 1972 C CA . VAL A 1 255 ? 5.913 7.111 6.332 1.00 80.88 255 VAL A CA 1
ATOM 1973 C C . VAL A 1 255 ? 5.047 8.274 5.849 1.00 80.88 255 VAL A C 1
ATOM 1975 O O . VAL A 1 255 ? 5.452 9.434 5.909 1.00 80.88 255 VAL A O 1
ATOM 1978 N N . CYS A 1 256 ? 3.843 7.964 5.376 1.00 82.25 256 CYS A N 1
ATOM 1979 C CA . CYS A 1 256 ? 2.859 8.931 4.905 1.00 82.25 256 CYS A CA 1
ATOM 1980 C C . CYS A 1 256 ? 1.546 8.744 5.678 1.00 82.25 256 CYS A C 1
ATOM 1982 O O . CYS A 1 256 ? 0.864 7.745 5.451 1.00 82.25 256 CYS A O 1
ATOM 1984 N N . PRO A 1 257 ? 1.193 9.657 6.597 1.00 88.00 257 PRO A N 1
ATOM 1985 C CA . PRO A 1 257 ? -0.014 9.517 7.404 1.00 88.00 257 PRO A CA 1
ATOM 1986 C C . PRO A 1 257 ? -1.279 9.659 6.568 1.00 88.00 257 PRO A C 1
ATOM 1988 O O . PRO A 1 257 ? -1.306 10.440 5.618 1.00 88.00 257 PRO A O 1
ATOM 1991 N N . VAL A 1 258 ? -2.345 8.989 6.992 1.00 88.75 258 VAL A N 1
ATOM 1992 C CA . VAL A 1 258 ? -3.677 9.073 6.389 1.00 88.75 258 VAL A CA 1
ATOM 1993 C C . VAL A 1 258 ? -4.605 9.849 7.318 1.00 88.75 258 VAL A C 1
ATOM 1995 O O . VAL A 1 258 ? -4.776 9.464 8.471 1.00 88.75 258 VAL A O 1
ATOM 1998 N N . SER A 1 259 ? -5.208 10.940 6.841 1.00 87.94 259 SER A N 1
ATOM 1999 C CA . SER A 1 259 ? -6.180 11.714 7.632 1.00 87.94 259 SER A CA 1
ATOM 2000 C C . SER A 1 259 ? -7.609 11.232 7.446 1.00 87.94 259 SER A C 1
ATOM 2002 O O . SER A 1 259 ? -8.351 11.136 8.420 1.00 87.94 259 SER A O 1
ATOM 2004 N N . THR A 1 260 ? -8.010 10.996 6.198 1.00 92.56 260 THR A N 1
ATOM 2005 C CA . THR A 1 260 ? -9.403 10.718 5.840 1.00 92.56 260 THR A CA 1
ATOM 2006 C C . THR A 1 260 ? -9.483 9.695 4.721 1.00 92.56 260 THR A C 1
ATOM 2008 O O . THR A 1 260 ? -8.568 9.583 3.900 1.00 92.56 260 THR A O 1
ATOM 2011 N N . ILE A 1 261 ? -10.586 8.952 4.681 1.00 96.88 261 ILE A N 1
ATOM 2012 C CA . ILE A 1 261 ? -10.885 7.998 3.612 1.00 96.88 261 ILE A CA 1
ATOM 2013 C C . ILE A 1 261 ? -12.302 8.267 3.117 1.00 96.88 261 ILE A C 1
ATOM 2015 O O . ILE A 1 261 ? -13.250 8.121 3.880 1.00 96.88 261 ILE A O 1
ATOM 2019 N N . LEU A 1 262 ? -12.447 8.618 1.840 1.00 97.19 262 LEU A N 1
ATOM 2020 C CA . LEU A 1 262 ? -13.745 8.706 1.180 1.00 97.19 262 LEU A CA 1
ATOM 2021 C C . LEU A 1 262 ? -14.140 7.313 0.681 1.00 97.19 262 LEU A C 1
ATOM 2023 O O . LEU A 1 262 ? -13.513 6.780 -0.241 1.00 97.19 262 LEU A O 1
ATOM 2027 N N . TYR A 1 263 ? -15.181 6.729 1.273 1.00 96.88 263 TYR A N 1
ATOM 2028 C CA . TYR A 1 263 ? -15.688 5.397 0.942 1.00 96.88 263 TYR A CA 1
ATOM 2029 C C . TYR A 1 263 ? -17.213 5.415 0.835 1.00 96.88 263 TYR A C 1
ATOM 2031 O O . TYR A 1 263 ? -17.897 5.931 1.706 1.00 96.88 263 TYR A O 1
ATOM 2039 N N . LYS A 1 264 ? -17.767 4.868 -0.258 1.00 93.06 264 LYS A N 1
ATOM 2040 C CA . LYS A 1 264 ? -19.226 4.834 -0.522 1.00 93.06 264 LYS A CA 1
ATOM 2041 C C . LYS A 1 264 ? -19.934 6.204 -0.422 1.00 93.06 264 LYS A C 1
ATOM 2043 O O . LYS A 1 264 ? -21.138 6.261 -0.203 1.00 93.06 264 LYS A O 1
ATOM 2048 N N . GLY A 1 265 ? -19.205 7.295 -0.665 1.00 90.69 265 GLY A N 1
ATOM 2049 C CA . GLY A 1 265 ? -19.729 8.663 -0.582 1.00 90.69 265 GLY A CA 1
ATOM 2050 C C . GLY A 1 265 ? -19.699 9.268 0.824 1.00 90.69 265 GLY A C 1
ATOM 2051 O O . GLY A 1 265 ? -20.170 10.389 0.993 1.00 90.69 265 GLY A O 1
ATOM 2052 N N . GLU A 1 266 ? -19.133 8.561 1.802 1.00 91.38 266 GLU A N 1
ATOM 2053 C CA . GLU A 1 266 ? -18.982 9.013 3.182 1.00 91.38 266 GLU A CA 1
ATOM 2054 C C . GLU A 1 266 ? -17.502 9.201 3.531 1.00 91.38 266 GLU A C 1
ATOM 2056 O O . GLU A 1 266 ? -16.643 8.403 3.141 1.00 91.38 266 GLU A O 1
ATOM 2061 N N . ASP A 1 267 ? -17.207 10.272 4.266 1.00 90.31 267 ASP A N 1
ATOM 2062 C CA . ASP A 1 267 ? -15.867 10.553 4.771 1.00 90.31 267 ASP A CA 1
ATOM 2063 C C . ASP A 1 267 ? -15.662 9.862 6.119 1.00 90.31 267 ASP A C 1
ATOM 2065 O O . ASP A 1 267 ? -16.219 10.275 7.138 1.00 90.31 267 ASP A O 1
ATOM 2069 N N . LEU A 1 268 ? -14.791 8.857 6.146 1.00 89.12 268 LEU A N 1
ATOM 2070 C CA . LEU A 1 268 ? -14.237 8.329 7.387 1.00 89.12 268 LEU A CA 1
ATOM 2071 C C . LEU A 1 268 ? -13.171 9.311 7.877 1.00 89.12 268 LEU A C 1
ATOM 2073 O O . LEU A 1 268 ? -12.062 9.376 7.334 1.00 89.12 268 LEU A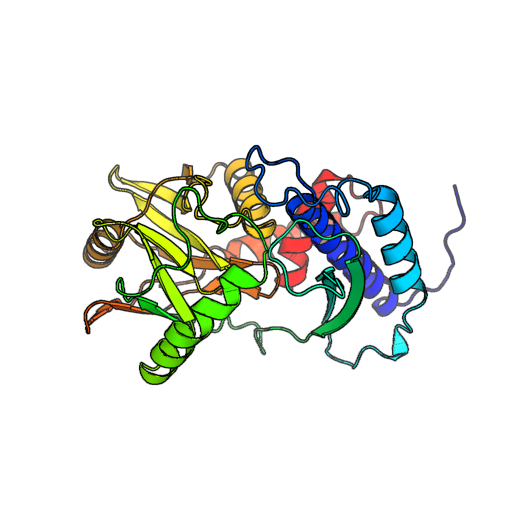 O 1
ATOM 2077 N N . GLN A 1 269 ? -13.545 10.129 8.859 1.00 77.81 269 GLN A N 1
ATOM 2078 C CA . GLN A 1 269 ? -12.659 11.101 9.494 1.00 77.81 269 GLN A CA 1
ATOM 2079 C C . GLN A 1 269 ? -11.887 10.479 10.663 1.00 77.81 269 GLN A C 1
ATOM 2081 O O . GLN A 1 269 ? -12.196 9.386 11.126 1.00 77.81 269 GLN A O 1
ATOM 2086 N N . GLU A 1 270 ? -10.858 11.195 11.122 1.00 66.06 270 GLU A N 1
ATOM 2087 C CA . GLU A 1 270 ? -10.088 10.870 12.331 1.00 66.06 270 GLU A CA 1
ATOM 2088 C C . GLU A 1 270 ? -9.328 9.529 12.300 1.00 66.06 270 GLU A C 1
ATOM 2090 O O . GLU A 1 270 ? -8.933 8.992 13.328 1.00 66.06 270 GLU A O 1
ATOM 2095 N N . VAL A 1 271 ? -9.004 9.017 11.110 1.00 65.75 271 VAL A N 1
ATOM 2096 C CA . VAL A 1 271 ? -8.242 7.760 10.958 1.00 65.75 271 VAL A CA 1
ATOM 2097 C C . VAL A 1 271 ? -6.794 7.884 11.487 1.00 65.75 271 VAL A C 1
ATOM 2099 O O . VAL A 1 271 ? -6.122 6.887 11.742 1.00 65.75 271 VAL A O 1
ATOM 2102 N N . THR A 1 272 ? -6.312 9.113 11.717 1.00 63.12 272 THR A N 1
ATOM 2103 C CA . THR A 1 272 ? -5.080 9.399 12.469 1.00 63.12 272 THR A CA 1
ATOM 21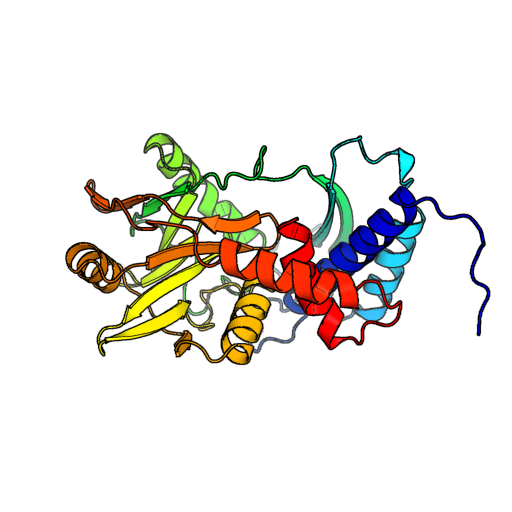04 C C . THR A 1 272 ? -5.290 10.602 13.393 1.00 63.12 272 THR A C 1
ATOM 2106 O O . THR A 1 272 ? -5.376 11.739 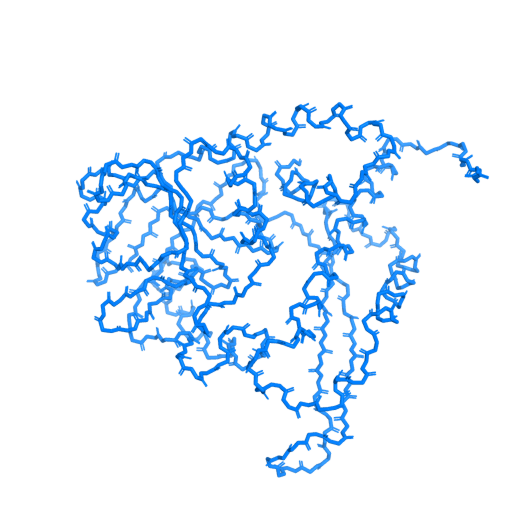12.928 1.00 63.12 272 THR A O 1
ATOM 2109 N N . PHE A 1 273 ? -5.316 10.371 14.710 1.00 52.59 273 PHE A N 1
ATOM 2110 C CA . PHE A 1 273 ? -5.539 11.420 15.722 1.00 52.59 273 PHE A CA 1
ATOM 2111 C C . PHE A 1 273 ? -4.258 12.156 16.130 1.00 52.59 273 PHE A C 1
ATOM 2113 O O . PHE A 1 273 ? -4.262 13.351 16.425 1.00 52.59 273 PHE A O 1
ATOM 2120 N N . SER A 1 274 ? -3.136 11.441 16.176 1.00 50.94 274 SER A N 1
ATOM 2121 C CA . SER A 1 274 ? -1.828 12.015 16.461 1.00 50.94 274 SER A CA 1
ATOM 2122 C C . SER A 1 274 ? -0.748 11.026 16.062 1.00 50.94 274 SER A C 1
ATOM 2124 O O . SER A 1 274 ? -0.821 9.858 16.420 1.00 50.94 274 SER A O 1
ATOM 2126 N N . LEU A 1 275 ? 0.273 11.511 15.373 1.00 51.62 275 LEU A N 1
ATOM 2127 C CA . LEU A 1 275 ? 1.438 10.725 14.998 1.00 51.62 275 LEU A CA 1
ATOM 2128 C C . LEU A 1 275 ? 2.268 10.368 16.249 1.00 51.62 275 LEU A C 1
ATOM 2130 O O . LEU A 1 275 ? 3.072 11.179 16.721 1.00 51.62 275 LEU A O 1
ATOM 2134 N N . TRP A 1 276 ? 2.057 9.177 16.814 1.00 49.53 276 TRP A N 1
ATOM 2135 C CA . TRP A 1 276 ? 2.891 8.554 17.845 1.00 49.53 276 TRP A CA 1
ATOM 2136 C C . TRP A 1 276 ? 4.125 7.897 17.213 1.00 49.53 276 TRP A C 1
ATOM 2138 O O . TRP A 1 276 ? 5.232 8.107 17.718 1.00 49.53 276 TRP A O 1
ATOM 2148 N N . PHE A 1 277 ? 4.002 7.252 16.047 1.00 48.62 277 PHE A N 1
ATOM 2149 C CA . PHE A 1 277 ? 5.138 6.602 15.365 1.00 48.62 277 PHE A CA 1
ATOM 2150 C C . PHE A 1 277 ? 6.325 7.569 15.087 1.00 48.62 277 PHE A C 1
ATOM 2152 O O . PHE A 1 277 ? 7.473 7.261 15.435 1.00 48.62 277 PHE A O 1
ATOM 2159 N N . PRO A 1 278 ? 6.101 8.815 14.616 1.00 46.81 278 PRO A N 1
ATOM 2160 C CA . PRO A 1 278 ? 7.132 9.847 14.491 1.00 46.81 278 PRO A CA 1
ATOM 2161 C C . PRO A 1 278 ? 7.518 10.564 15.785 1.00 46.81 278 PRO A C 1
ATOM 2163 O O . PRO A 1 278 ? 8.345 11.462 15.723 1.00 46.81 278 PRO A O 1
ATOM 2166 N N . LYS A 1 279 ? 6.950 10.241 16.952 1.00 40.31 279 LYS A N 1
ATOM 2167 C CA . LYS A 1 279 ? 7.480 10.674 18.263 1.00 40.31 279 LYS A CA 1
ATOM 2168 C C . LYS A 1 279 ? 8.426 9.627 18.853 1.00 40.31 279 LYS A C 1
ATOM 2170 O O . LYS A 1 279 ? 9.369 9.984 19.563 1.00 40.31 279 LYS A O 1
ATOM 2175 N N . VAL A 1 280 ? 8.230 8.354 18.510 1.00 39.41 280 VAL A N 1
ATOM 2176 C CA . VAL A 1 280 ? 9.123 7.246 18.882 1.00 39.41 280 VAL A CA 1
ATOM 2177 C C . VAL A 1 280 ? 10.398 7.258 18.032 1.00 39.41 280 VAL A C 1
ATOM 2179 O O . VAL A 1 280 ? 11.508 7.181 18.567 1.00 39.41 280 VAL A O 1
ATOM 2182 N N . LEU A 1 281 ? 10.277 7.486 16.721 1.00 39.50 281 LEU A N 1
ATOM 2183 C CA . LEU A 1 281 ? 11.422 7.500 15.804 1.00 39.50 281 LEU A CA 1
ATOM 2184 C C . LEU A 1 281 ? 12.496 8.579 16.111 1.00 39.50 281 LEU A C 1
ATOM 2186 O O . LEU A 1 281 ? 13.682 8.238 16.116 1.00 39.50 281 LEU A O 1
ATOM 2190 N N . PRO A 1 282 ? 12.169 9.839 16.466 1.00 34.41 282 PRO A N 1
ATOM 2191 C CA . PRO A 1 282 ? 13.166 10.828 16.873 1.00 34.41 282 PRO A CA 1
ATOM 2192 C C . PRO A 1 282 ? 13.792 10.544 18.244 1.00 34.41 282 PRO A C 1
ATOM 2194 O O . PRO A 1 282 ? 14.956 10.886 18.470 1.00 34.41 282 PRO A O 1
ATOM 2197 N N . ASN A 1 283 ? 13.070 9.899 19.169 1.00 28.22 283 ASN A N 1
ATOM 2198 C CA . ASN A 1 283 ? 13.626 9.513 20.472 1.00 28.22 283 ASN A CA 1
ATOM 2199 C C . ASN A 1 283 ? 14.646 8.367 20.341 1.00 28.22 283 ASN A C 1
ATOM 2201 O O . ASN A 1 283 ? 15.690 8.390 21.005 1.00 28.22 283 ASN A O 1
ATOM 2205 N N . CYS A 1 284 ? 14.423 7.435 19.411 1.00 31.61 284 CYS A N 1
ATOM 2206 C CA . CYS A 1 284 ? 15.433 6.464 18.986 1.00 31.61 284 CYS A CA 1
ATOM 2207 C C . CYS A 1 284 ? 16.587 7.124 18.208 1.00 31.61 284 CYS A C 1
ATOM 2209 O O . CYS A 1 284 ? 17.752 6.816 18.471 1.00 31.61 284 CYS A O 1
ATOM 2211 N N . GLY A 1 285 ? 16.299 8.109 17.349 1.00 29.52 285 GLY A N 1
ATOM 2212 C CA . GLY A 1 285 ? 17.301 8.926 16.653 1.00 29.52 285 GLY A CA 1
ATOM 2213 C C . GLY A 1 285 ? 18.241 9.685 17.601 1.00 29.52 285 GLY A C 1
ATOM 2214 O O . GLY A 1 285 ? 19.450 9.706 17.382 1.00 29.52 285 GLY A O 1
ATOM 2215 N N . ARG A 1 286 ? 17.751 10.227 18.727 1.00 28.03 286 ARG A N 1
ATOM 2216 C CA . ARG A 1 286 ? 18.609 10.849 19.759 1.00 28.03 286 ARG A CA 1
ATOM 2217 C C . ARG A 1 286 ? 19.513 9.842 20.469 1.00 28.03 286 ARG A C 1
ATOM 2219 O O . ARG A 1 286 ? 20.687 10.159 20.681 1.00 28.03 286 ARG A O 1
ATOM 2226 N N . ARG A 1 287 ? 19.020 8.641 20.803 1.00 28.08 287 ARG A N 1
ATOM 2227 C CA . ARG A 1 287 ? 19.850 7.562 21.382 1.00 28.08 287 ARG A CA 1
ATOM 2228 C C . ARG A 1 287 ? 20.911 7.069 20.387 1.00 28.08 287 ARG A C 1
ATOM 2230 O O . ARG A 1 287 ? 22.069 6.931 20.777 1.00 28.08 287 ARG A O 1
ATOM 2237 N N . ASN A 1 288 ? 20.565 6.941 19.105 1.00 30.91 288 ASN A N 1
ATOM 2238 C CA . ASN A 1 288 ? 21.484 6.500 18.051 1.00 30.91 288 ASN A CA 1
ATOM 2239 C C . ASN A 1 288 ? 22.389 7.604 17.494 1.00 30.91 288 ASN A C 1
ATOM 2241 O O . ASN A 1 288 ? 23.473 7.294 17.028 1.00 30.91 288 ASN A O 1
ATOM 2245 N N . SER A 1 289 ? 22.070 8.892 17.633 1.00 28.61 289 SER A N 1
ATOM 2246 C CA . SER A 1 289 ? 22.982 9.992 17.260 1.00 28.61 289 SER A CA 1
ATOM 2247 C C . SER A 1 289 ? 24.301 9.978 18.052 1.00 28.61 289 SER A C 1
ATOM 2249 O O . SER A 1 289 ? 25.309 10.522 17.602 1.00 28.61 289 SER A O 1
ATOM 2251 N N . LYS A 1 290 ? 24.320 9.341 19.233 1.00 27.98 290 LYS A N 1
ATOM 2252 C CA . LYS A 1 290 ? 25.545 9.043 19.995 1.00 27.98 290 LYS A CA 1
ATOM 2253 C C . LYS A 1 290 ? 26.267 7.785 19.495 1.00 27.98 290 LYS A C 1
ATOM 2255 O O . LYS A 1 290 ? 27.480 7.699 19.665 1.00 27.98 290 LYS A O 1
ATOM 2260 N N . LEU A 1 291 ? 25.544 6.849 18.881 1.00 28.91 291 LEU A N 1
ATOM 2261 C CA . LEU A 1 291 ? 26.046 5.581 18.343 1.00 28.91 291 LEU A CA 1
ATOM 2262 C C . LEU A 1 291 ? 26.624 5.762 16.923 1.00 28.91 291 LEU A C 1
ATOM 2264 O O . LEU A 1 291 ? 27.755 5.370 16.679 1.00 28.91 291 LEU A O 1
ATOM 2268 N N . LEU A 1 292 ? 25.936 6.520 16.060 1.00 31.77 292 LEU A N 1
ATOM 2269 C CA . LEU A 1 292 ? 26.356 6.954 14.716 1.00 31.77 292 LEU A CA 1
ATOM 2270 C C . LEU A 1 292 ? 27.636 7.816 14.720 1.00 31.77 292 LEU A C 1
ATOM 2272 O O . LEU A 1 292 ? 28.324 7.919 13.710 1.00 31.77 292 LEU A O 1
ATOM 2276 N N . ARG A 1 293 ? 27.987 8.437 15.859 1.00 32.09 293 ARG A N 1
ATOM 2277 C CA . ARG A 1 293 ? 29.267 9.155 16.045 1.00 32.09 293 ARG A CA 1
ATOM 2278 C C . ARG A 1 293 ? 30.467 8.219 16.211 1.00 32.09 293 ARG A C 1
ATOM 2280 O O . ARG A 1 293 ? 31.600 8.691 16.137 1.00 32.09 293 ARG A O 1
ATOM 2287 N N . LYS A 1 294 ? 30.247 6.924 16.458 1.00 26.89 294 LYS A N 1
ATOM 2288 C CA . LYS A 1 294 ? 31.300 5.906 16.478 1.00 26.89 294 LYS A CA 1
ATOM 2289 C C . LYS A 1 294 ? 31.335 5.255 15.095 1.00 26.89 294 LYS A C 1
ATOM 2291 O O . LYS A 1 294 ? 30.377 4.637 14.663 1.00 26.89 294 LYS A O 1
ATOM 2296 N N . THR A 1 295 ? 32.446 5.434 14.391 1.00 30.78 295 THR A N 1
ATOM 2297 C CA . THR A 1 295 ? 32.688 5.133 12.966 1.00 30.78 295 THR A CA 1
ATOM 2298 C C . THR A 1 295 ? 32.666 3.649 12.559 1.00 30.78 295 THR A C 1
ATOM 2300 O O . THR A 1 295 ? 33.281 3.280 11.564 1.00 30.78 295 THR A O 1
ATOM 2303 N N . HIS A 1 296 ? 31.949 2.785 13.274 1.00 34.44 296 HIS A N 1
ATOM 2304 C CA . HIS A 1 296 ? 31.816 1.368 12.944 1.00 34.44 296 HIS A CA 1
ATOM 2305 C C . HIS A 1 296 ? 30.396 0.904 13.263 1.00 34.44 296 HIS A C 1
ATOM 2307 O O . HIS A 1 296 ? 30.146 0.406 14.354 1.00 34.44 296 HIS A O 1
ATOM 2313 N N . LEU A 1 297 ? 29.477 1.104 12.319 1.00 38.28 297 LEU A N 1
ATOM 2314 C CA . LEU A 1 297 ? 28.153 0.491 12.382 1.00 38.28 297 LEU A CA 1
ATOM 2315 C C . LEU A 1 297 ? 28.249 -0.896 11.752 1.00 38.28 297 LEU A C 1
ATOM 2317 O O . LEU A 1 297 ? 28.690 -1.028 10.601 1.00 38.28 297 LEU A O 1
ATOM 2321 N N . ASN A 1 298 ? 27.853 -1.916 12.507 1.00 33.75 298 ASN A N 1
ATOM 2322 C CA . ASN A 1 298 ? 27.677 -3.263 11.968 1.00 33.75 298 ASN A CA 1
ATOM 2323 C C . ASN A 1 298 ? 26.507 -3.272 10.969 1.00 33.75 298 ASN A C 1
ATOM 2325 O O . ASN A 1 298 ? 25.697 -2.346 10.951 1.00 33.75 298 ASN A O 1
ATOM 2329 N N . ASP A 1 299 ? 26.420 -4.296 10.117 1.00 39.84 299 ASP A N 1
ATOM 2330 C CA . ASP A 1 299 ? 25.423 -4.335 9.036 1.00 39.84 299 ASP A CA 1
ATOM 2331 C C . ASP A 1 299 ? 23.972 -4.220 9.546 1.00 39.84 299 ASP A C 1
ATOM 2333 O O . ASP A 1 299 ? 23.177 -3.534 8.917 1.00 39.84 299 ASP A O 1
ATOM 2337 N N . GLU A 1 300 ? 23.667 -4.723 10.748 1.00 38.22 300 GLU A N 1
ATOM 2338 C CA . GLU A 1 300 ? 22.359 -4.536 11.400 1.00 38.22 300 GLU A CA 1
ATOM 2339 C C . GLU A 1 300 ? 22.042 -3.076 11.769 1.00 38.22 300 GLU A C 1
ATOM 2341 O O . GLU A 1 300 ? 20.882 -2.685 11.776 1.00 38.22 300 GLU A O 1
ATOM 2346 N N . GLU A 1 301 ? 23.034 -2.242 12.093 1.00 39.31 301 GLU A N 1
ATOM 2347 C CA . GLU A 1 301 ? 22.807 -0.843 12.493 1.00 39.31 301 GLU A CA 1
ATOM 2348 C C . GLU A 1 301 ? 22.633 0.095 11.286 1.00 39.31 301 GLU A C 1
ATOM 2350 O O . GLU A 1 301 ? 22.091 1.198 11.424 1.00 39.31 301 GLU A O 1
ATOM 2355 N N . LYS A 1 302 ? 23.050 -0.348 10.092 1.00 42.62 302 LYS A N 1
ATOM 2356 C CA . LYS A 1 302 ? 22.880 0.396 8.835 1.00 42.62 302 LYS A CA 1
ATOM 2357 C C . LYS A 1 302 ? 21.423 0.397 8.372 1.00 42.62 302 LYS A C 1
ATOM 2359 O O . LYS A 1 302 ? 20.946 1.452 7.955 1.00 42.62 302 LYS A O 1
ATOM 2364 N N . ASP A 1 303 ? 20.704 -0.711 8.539 1.00 39.00 303 ASP A N 1
ATOM 2365 C CA . ASP A 1 303 ? 19.298 -0.861 8.129 1.00 39.00 303 ASP A CA 1
ATOM 2366 C C . ASP A 1 303 ? 18.393 0.162 8.821 1.00 39.00 303 ASP A C 1
ATOM 2368 O O . ASP A 1 303 ? 17.561 0.818 8.194 1.00 39.00 303 ASP A O 1
ATOM 2372 N N . TYR A 1 304 ? 18.625 0.388 10.115 1.00 41.62 304 TYR A N 1
ATOM 2373 C CA . TYR A 1 304 ? 17.831 1.327 10.898 1.00 41.62 304 TYR A CA 1
ATOM 2374 C C . TYR A 1 304 ? 18.197 2.792 10.641 1.00 41.62 304 TYR A C 1
ATOM 2376 O O . TYR A 1 304 ? 17.332 3.664 10.735 1.00 41.62 304 TYR A O 1
ATOM 2384 N N . SER A 1 305 ? 19.456 3.088 10.290 1.00 40.09 305 SER A N 1
ATOM 2385 C CA . SER A 1 305 ? 19.902 4.460 9.995 1.00 40.09 305 SER A CA 1
ATOM 2386 C C . SER A 1 305 ? 19.126 5.112 8.841 1.00 40.09 305 SER A C 1
ATOM 2388 O O . SER A 1 305 ? 18.993 6.331 8.804 1.00 40.09 305 SER A O 1
ATOM 2390 N N . ILE A 1 306 ? 18.534 4.297 7.966 1.00 42.72 306 ILE A N 1
ATOM 2391 C CA . ILE A 1 306 ? 17.729 4.710 6.815 1.00 42.72 306 ILE A CA 1
ATOM 2392 C C . ILE A 1 306 ? 16.362 5.235 7.250 1.00 42.72 306 ILE A C 1
ATOM 2394 O O . ILE A 1 306 ? 15.959 6.306 6.807 1.00 42.72 306 ILE A O 1
ATOM 2398 N N . ILE A 1 307 ? 15.664 4.539 8.153 1.00 40.66 307 ILE A N 1
ATOM 2399 C CA . ILE A 1 307 ? 14.395 5.044 8.700 1.00 40.66 307 ILE A CA 1
ATOM 2400 C C . ILE A 1 307 ? 14.663 6.339 9.480 1.00 40.66 307 ILE A C 1
ATOM 2402 O O . ILE A 1 307 ? 13.950 7.326 9.316 1.00 40.66 307 ILE A O 1
ATOM 2406 N N . TYR A 1 308 ? 15.732 6.368 10.281 1.00 39.31 308 TYR A N 1
ATOM 2407 C CA . TYR A 1 308 ? 16.076 7.533 11.100 1.00 39.31 308 TYR A CA 1
ATOM 2408 C C . TYR A 1 308 ? 16.584 8.735 10.292 1.00 39.31 308 TYR A C 1
ATOM 2410 O O . TYR A 1 308 ? 16.363 9.865 10.718 1.00 39.31 308 TYR A O 1
ATOM 2418 N N . GLY A 1 309 ? 17.238 8.508 9.149 1.00 38.19 309 GLY A N 1
ATOM 2419 C CA . GLY A 1 309 ? 17.760 9.559 8.276 1.00 38.19 309 GLY A CA 1
ATOM 2420 C C . GLY A 1 309 ? 16.684 10.291 7.475 1.00 38.19 309 GLY A C 1
ATOM 2421 O O . GLY A 1 309 ? 16.861 11.463 7.192 1.00 38.19 309 GLY A O 1
ATOM 2422 N N . TYR A 1 310 ? 15.562 9.643 7.144 1.00 34.66 310 TYR A N 1
ATOM 2423 C CA . TYR A 1 310 ? 14.430 10.293 6.458 1.00 34.66 310 TYR A CA 1
ATOM 2424 C C . TYR A 1 310 ? 13.543 11.138 7.384 1.00 34.66 310 TYR A C 1
ATOM 2426 O O . TYR A 1 310 ? 12.754 11.948 6.903 1.00 34.66 310 TYR A O 1
ATOM 2434 N N . LEU A 1 311 ? 13.650 10.934 8.699 1.00 33.78 311 LEU A N 1
ATOM 2435 C CA . LEU A 1 311 ? 12.832 11.603 9.718 1.00 33.78 311 LEU A CA 1
ATOM 2436 C C . LEU A 1 311 ? 13.539 12.799 10.373 1.00 33.78 311 LEU A C 1
ATOM 2438 O O . LEU A 1 311 ? 12.929 13.473 11.205 1.00 33.78 311 LEU A O 1
ATOM 2442 N N . TYR A 1 312 ? 14.802 13.048 10.015 1.00 28.77 312 TYR A N 1
ATOM 2443 C CA . TYR A 1 312 ? 15.660 14.120 10.526 1.00 28.77 312 TYR A CA 1
ATOM 2444 C C . TYR A 1 312 ? 16.220 14.972 9.390 1.00 28.77 312 TYR A C 1
ATOM 2446 O O . TYR A 1 312 ? 16.407 16.185 9.634 1.00 28.77 312 TYR A O 1
#

InterPro domains:
  IPR001544 Aminotransferase class IV [PF01063] (143-261)
  IPR005786 Branched-chain amino acid aminotransferase II [PTHR11825] (48-269)
  IPR018300 Aminotransferase, class IV, conserved site [PS00770] (175-209)
  IPR036038 Aminotransferase-like, PLP-dependent enzymes [SSF56752] (76-269)
  IPR043132 Branched-chain-amino-acid aminotransferase-like, C-terminal [G3DSA:3.20.10.10] (114-274)